Protein AF-0000000080282342 (afdb_homodimer)

pLDDT: mean 94.62, std 7.18, range [42.41, 98.94]

Secondary structure (DSSP, 8-state):
-EEEEEEEE--SS--SSGGGGSHHHHTS-HHHHHHHHHHHHHHHHHHHHTT-EEEEEEB--GGG-EEEEEETTEEEEEES-S--SSSEEEEEEEEE-SSHHHHHHHHHTT--BT-EEEEEEBP-S--/-EEEEEEEE--SS--SSGGGGSHHHHTS-HHHHHHHHHHHHHHHHHHHHTT-EEEEEEB--GGG-EEEEEETTEEEEEES-S--SSSEEEEEEEEE-SSHHHHHHHHHTT--BT-EEEEEEBP-S--

Sequence (254 aa):
MKYMVLLYSHPEPWGHPVEEFTPEFANLSADERKKHFEAFEALLGRLHENGELVGGEALGDPAKASLYSAESGSVKKSEGPYSATKDHLAGFFLIEAKDQARADEIAAEFAAPGQSVELRPIWTGGEMKYMVLLYSHPEPWGHPVEEFTPEFANLSADERKKHFEAFEALLGRLHENGELVGGEALGDPAKASLYSAESGSVKKSEGPYSATKDHLAGFFLIEAKDQARADEIAAEFAAPGQSVELRPIWTGGE

Radius of gyration: 18.46 Å; Cα contacts (8 Å, |Δi|>4): 522; chains: 2; bounding box: 42×56×44 Å

Solvent-accessible surface area (backbone atoms only — not comparable to full-atom values): 13519 Å² total; per-residue (Å²): 83,49,32,37,39,38,34,30,32,59,32,65,68,72,54,83,67,44,56,76,27,22,74,60,44,64,70,46,52,72,66,55,50,52,51,52,55,52,52,50,51,50,49,55,50,52,31,48,74,71,62,25,49,76,47,67,50,47,41,39,56,52,78,69,13,36,27,25,29,32,54,97,91,38,76,46,77,48,80,21,51,85,69,86,57,81,53,39,76,39,30,38,32,36,33,42,26,91,41,69,70,54,42,51,56,56,49,52,70,68,37,36,59,72,29,40,27,32,39,36,45,46,51,77,88,69,135,85,48,33,37,39,38,33,31,32,59,33,64,67,73,54,83,67,44,58,76,26,23,75,61,44,64,69,48,52,72,66,55,50,51,51,51,54,52,50,49,50,50,48,54,50,51,30,48,75,70,62,26,50,75,48,67,50,48,40,39,56,52,78,70,13,35,28,25,30,33,52,96,91,38,76,46,78,47,80,22,52,84,69,86,58,81,55,39,75,40,31,39,34,36,34,42,27,92,42,68,70,56,41,48,58,56,48,50,70,68,36,37,60,74,30,39,27,33,37,36,46,46,51,77,88,70,137

Nearest PDB structures (foldseek):
  1s7i-assembly1_A-2  TM=7.700E-01  e=2.388E-08  Pseudomonas aeruginosa
  8pk0-assembly1_f  TM=5.319E-01  e=5.299E-02  Homo sapiens
  6ydp-assembly1_Bk  TM=4.988E-01  e=3.638E-02  Sus scrofa
  8any-assembly1_f  TM=4.536E-01  e=8.752E-02  Homo sapiens
  8oiq-assembly1_Bw  TM=4.333E-01  e=1.858E-01  Sus scrofa

Structure (mmCIF, N/CA/C/O backbone):
data_AF-0000000080282342-model_v1
#
loop_
_entity.id
_entity.type
_entity.pdbx_description
1 polymer 'YCII-related domain-containing protein'
#
loop_
_atom_site.group_PDB
_atom_site.id
_atom_site.type_symbol
_atom_site.label_atom_id
_atom_site.label_alt_id
_atom_site.label_comp_id
_atom_site.label_asym_id
_atom_site.label_entity_id
_atom_site.label_seq_id
_atom_site.pdbx_PDB_ins_code
_atom_site.Cartn_x
_atom_site.Cartn_y
_atom_site.Cartn_z
_atom_site.occupancy
_atom_site.B_iso_or_equiv
_atom_site.auth_seq_id
_atom_site.auth_comp_id
_atom_site.auth_asym_id
_atom_site.auth_atom_id
_atom_site.pdbx_PDB_model_num
ATOM 1 N N . MET A 1 1 ? 14.945 8.883 -7.887 1 96.31 1 MET A N 1
ATOM 2 C CA . MET A 1 1 ? 14.602 7.625 -7.238 1 96.31 1 MET A CA 1
ATOM 3 C C . MET A 1 1 ? 13.133 7.605 -6.828 1 96.31 1 MET A C 1
ATOM 5 O O . MET A 1 1 ? 12.57 8.641 -6.453 1 96.31 1 MET A O 1
ATOM 9 N N . LYS A 1 2 ? 12.523 6.555 -6.867 1 98 2 LYS A N 1
ATOM 10 C CA . LYS A 1 2 ? 11.094 6.465 -6.605 1 98 2 LYS A CA 1
ATOM 11 C C . LYS A 1 2 ? 10.82 5.852 -5.234 1 98 2 LYS A C 1
ATOM 13 O O . LYS A 1 2 ? 11.5 4.906 -4.828 1 98 2 LYS A O 1
ATOM 18 N N . TYR A 1 3 ? 9.789 6.363 -4.57 1 98.81 3 TYR A N 1
ATOM 19 C CA . TYR A 1 3 ? 9.398 5.914 -3.24 1 98.81 3 TYR A CA 1
ATOM 20 C C . TYR A 1 3 ? 7.883 5.859 -3.109 1 98.81 3 TYR A C 1
ATOM 22 O O . TYR A 1 3 ? 7.164 6.531 -3.855 1 98.81 3 TYR A O 1
ATOM 30 N N . MET A 1 4 ? 7.477 5.059 -2.27 1 98.88 4 MET A N 1
ATOM 31 C CA . MET A 1 4 ? 6.078 5.035 -1.847 1 98.88 4 MET A CA 1
ATOM 32 C C . MET A 1 4 ? 5.93 5.59 -0.434 1 98.88 4 MET A C 1
ATOM 34 O O . MET A 1 4 ? 6.617 5.145 0.487 1 98.88 4 MET A O 1
ATOM 38 N N . VAL A 1 5 ? 5.121 6.605 -0.327 1 98.94 5 VAL A N 1
ATOM 39 C CA . VAL A 1 5 ? 4.715 7.141 0.969 1 98.94 5 VAL A CA 1
ATOM 40 C C . VAL A 1 5 ? 3.404 6.492 1.407 1 98.94 5 VAL A C 1
ATOM 42 O O . VAL A 1 5 ? 2.35 6.75 0.823 1 98.94 5 VAL A O 1
ATOM 45 N N . LEU A 1 6 ? 3.465 5.625 2.398 1 98.81 6 LEU A N 1
ATOM 46 C CA . LEU A 1 6 ? 2.309 4.906 2.918 1 98.81 6 LEU A CA 1
ATOM 47 C C . LEU A 1 6 ? 1.743 5.602 4.152 1 98.81 6 LEU A C 1
ATOM 49 O O . LEU A 1 6 ? 2.475 5.879 5.105 1 98.81 6 LEU A O 1
ATOM 53 N N . LEU A 1 7 ? 0.48 5.922 4.105 1 98.25 7 LEU A N 1
ATOM 54 C CA . LEU A 1 7 ? -0.178 6.586 5.227 1 98.25 7 LEU A CA 1
ATOM 55 C C . LEU A 1 7 ? -1.063 5.605 5.992 1 98.25 7 LEU A C 1
ATOM 57 O O . LEU A 1 7 ? -2.01 5.051 5.434 1 98.25 7 LEU A O 1
ATOM 61 N N . TYR A 1 8 ? -0.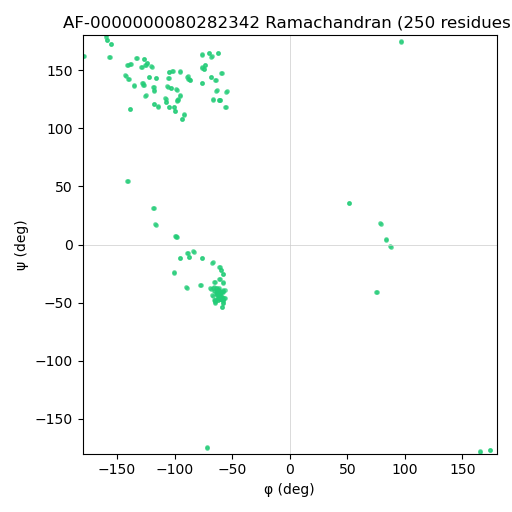781 5.367 7.266 1 97.56 8 TYR A N 1
ATOM 62 C CA . TYR A 1 8 ? -1.577 4.516 8.141 1 97.56 8 TYR A CA 1
ATOM 63 C C . TYR A 1 8 ? -2.426 5.352 9.094 1 97.56 8 TYR A C 1
ATOM 65 O O . TYR A 1 8 ? -1.943 6.332 9.664 1 97.56 8 TYR A O 1
ATOM 73 N N . SER A 1 9 ? -3.654 5.008 9.242 1 96.62 9 SER A N 1
ATOM 74 C CA . SER A 1 9 ? -4.59 5.762 10.07 1 96.62 9 SER A CA 1
ATOM 75 C C . SER A 1 9 ? -5.727 4.875 10.57 1 96.62 9 SER A C 1
ATOM 77 O O . SER A 1 9 ? -5.754 3.678 10.281 1 96.62 9 SER A O 1
ATOM 79 N N . HIS A 1 10 ? -6.582 5.441 11.5 1 96.12 10 HIS A N 1
ATOM 80 C CA . HIS A 1 10 ? -7.723 4.734 12.07 1 96.12 10 HIS A CA 1
ATOM 81 C C . HIS A 1 10 ? -8.922 5.66 12.227 1 96.12 10 HIS A C 1
ATOM 83 O O . HIS A 1 10 ? -9.469 5.801 13.32 1 96.12 10 HIS A O 1
ATOM 89 N N . PRO A 1 11 ? -9.312 6.297 11.133 1 94.94 11 PRO A N 1
ATOM 90 C CA . PRO A 1 11 ? -10.492 7.152 11.242 1 94.94 11 PRO A CA 1
ATOM 91 C C . PRO A 1 11 ? -11.742 6.387 11.68 1 94.94 11 PRO A C 1
ATOM 93 O O . PRO A 1 11 ? -11.898 5.211 11.336 1 94.94 11 PRO A O 1
ATOM 96 N N . GLU A 1 12 ? -12.594 7.117 12.422 1 93.25 12 GLU A N 1
ATOM 97 C CA . GLU A 1 12 ? -13.875 6.566 12.844 1 93.25 12 GLU A CA 1
ATOM 98 C C . GLU A 1 12 ? -14.992 7.602 12.719 1 93.25 12 GLU A C 1
ATOM 100 O O . GLU A 1 12 ? -14.992 8.602 13.438 1 93.25 12 GLU A O 1
ATOM 105 N N . PRO A 1 13 ? -16.031 7.293 11.781 1 94.38 13 PRO A N 1
ATOM 106 C CA . PRO A 1 13 ? -16.062 6.25 10.75 1 94.38 13 PRO A CA 1
ATOM 107 C C . PRO A 1 13 ? -14.969 6.43 9.695 1 94.38 13 PRO A C 1
ATOM 109 O O . PRO A 1 13 ? -14.328 7.484 9.633 1 94.38 13 PRO A O 1
ATOM 112 N N . TRP A 1 14 ? -14.742 5.379 8.938 1 95.38 14 TRP A N 1
ATOM 113 C CA . TRP A 1 14 ? -13.789 5.508 7.84 1 95.38 14 TRP A CA 1
ATOM 114 C C . TRP A 1 14 ? -14.25 6.57 6.844 1 95.38 14 TRP A C 1
ATOM 116 O O . TRP A 1 14 ? -15.391 6.547 6.383 1 95.38 14 TRP A O 1
ATOM 126 N N . GLY A 1 15 ? -13.375 7.508 6.637 1 93.69 15 GLY A N 1
ATOM 127 C CA . GLY A 1 15 ? -13.719 8.609 5.746 1 93.69 15 GLY A CA 1
ATOM 128 C C . GLY A 1 15 ? -12.5 9.32 5.188 1 93.69 15 GLY A C 1
ATOM 129 O O . GLY A 1 15 ? -11.367 8.992 5.539 1 93.69 15 GLY A O 1
ATOM 130 N N . HIS A 1 16 ? -12.719 10.273 4.305 1 94.25 16 HIS A N 1
ATOM 131 C CA . HIS A 1 16 ? -11.672 11.047 3.654 1 94.25 16 HIS A CA 1
ATOM 132 C C . HIS A 1 16 ? -12.023 12.531 3.635 1 94.25 16 HIS A C 1
ATOM 134 O O . HIS A 1 16 ? -13.156 12.906 3.332 1 94.25 16 HIS A O 1
ATOM 140 N N . PRO A 1 17 ? -11.047 13.312 3.938 1 93.31 17 PRO A N 1
ATOM 141 C CA . PRO A 1 17 ? -9.672 13.047 4.371 1 93.31 17 PRO A CA 1
ATOM 142 C C . PRO A 1 17 ? -9.602 12.352 5.727 1 93.31 17 PRO A C 1
ATOM 144 O O . PRO A 1 17 ? -10.344 12.711 6.645 1 93.31 17 PRO A O 1
ATOM 147 N N . VAL A 1 18 ? -8.711 11.453 5.895 1 92.56 18 VAL A N 1
ATOM 148 C CA . VAL A 1 18 ? -8.727 10.508 7.004 1 92.56 18 VAL A CA 1
ATOM 149 C C . VAL A 1 18 ? -8.508 11.25 8.32 1 92.56 18 VAL A C 1
ATOM 151 O O . VAL A 1 18 ? -9.086 10.898 9.352 1 92.5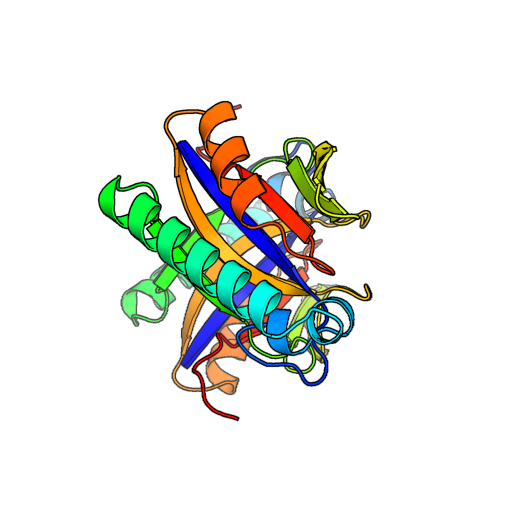6 18 VAL A O 1
ATOM 154 N N . GLU A 1 19 ? -7.668 12.258 8.328 1 91.19 19 GLU A N 1
ATOM 155 C CA . GLU A 1 19 ? -7.324 12.969 9.555 1 91.19 19 GLU A CA 1
ATOM 156 C C . GLU A 1 19 ? -8.57 13.547 10.227 1 91.19 19 GLU A C 1
ATOM 158 O O . GLU A 1 19 ? -8.648 13.602 11.453 1 91.19 19 GLU A O 1
ATOM 163 N N . GLU A 1 20 ? -9.547 13.93 9.453 1 91.56 20 GLU A N 1
ATOM 164 C CA . GLU A 1 20 ? -10.758 14.57 9.961 1 91.56 20 GLU A CA 1
ATOM 165 C C . GLU A 1 20 ? -11.586 13.602 10.797 1 91.56 20 GLU A C 1
ATOM 167 O O . GLU A 1 20 ? -12.461 14.023 11.555 1 91.56 20 GLU A O 1
ATOM 172 N N . PHE A 1 21 ? -11.312 12.406 10.688 1 94.06 21 PHE A N 1
ATOM 173 C CA . PHE A 1 21 ? -12.148 11.398 11.344 1 94.06 21 PHE A CA 1
ATOM 174 C C . PHE A 1 21 ? -11.352 10.641 12.398 1 94.06 21 PHE A C 1
ATOM 176 O O . PHE A 1 21 ? -11.734 9.539 12.797 1 94.06 21 PHE A O 1
ATOM 183 N N . THR A 1 22 ? -10.195 11.219 12.812 1 94.19 22 THR A N 1
ATOM 184 C CA . THR A 1 22 ? -9.43 10.648 13.922 1 94.19 22 THR A CA 1
ATOM 185 C C . THR A 1 22 ? -9.664 11.438 15.203 1 94.19 22 THR A C 1
ATOM 187 O O . THR A 1 22 ? -9.891 12.648 15.164 1 94.19 22 THR A O 1
ATOM 190 N N . PRO A 1 23 ? -9.594 10.766 16.344 1 92.56 23 PRO A N 1
ATOM 191 C CA . PRO A 1 23 ? -9.773 11.477 17.625 1 92.56 23 PRO A CA 1
ATOM 192 C C . PRO A 1 23 ? -8.703 12.547 17.844 1 92.56 23 PRO A C 1
ATOM 194 O O . PRO A 1 23 ? -8.992 13.602 18.422 1 92.56 23 PRO A O 1
ATOM 197 N N . GLU A 1 24 ? -7.465 12.305 17.484 1 91.56 24 GLU A N 1
ATOM 198 C CA . GLU A 1 24 ? -6.355 13.234 17.688 1 91.56 24 GLU A CA 1
ATOM 199 C C . GLU A 1 24 ? -6.586 14.539 16.922 1 91.56 24 GLU A C 1
ATOM 201 O O . GLU A 1 24 ? -6.301 15.625 17.438 1 91.56 24 GLU A O 1
ATOM 206 N N . PHE A 1 25 ? -7.109 14.398 15.781 1 89.06 25 PHE A N 1
ATOM 207 C CA . PHE A 1 25 ? -7.344 15.578 14.961 1 89.06 25 PHE A CA 1
ATOM 208 C C . PHE A 1 25 ? -8.578 16.328 15.438 1 89.06 25 PHE A C 1
ATOM 210 O O . PHE A 1 25 ? -8.617 17.562 15.375 1 89.06 25 PHE A O 1
ATOM 217 N N . ALA A 1 26 ? -9.578 15.625 15.898 1 88.19 26 ALA A N 1
ATOM 218 C CA . ALA A 1 26 ? -10.805 16.234 16.422 1 88.19 26 ALA A CA 1
ATOM 219 C C . ALA A 1 26 ? -10.5 17.141 17.609 1 88.19 26 ALA A C 1
ATOM 221 O O . ALA A 1 26 ? -11.258 18.078 17.875 1 88.19 26 ALA A O 1
ATOM 222 N N . ASN A 1 27 ? -9.422 16.922 18.219 1 90 27 ASN A N 1
ATOM 223 C CA . ASN A 1 27 ? -9.078 17.672 19.422 1 90 27 ASN A CA 1
ATOM 224 C C . ASN A 1 27 ? -8.328 18.953 19.094 1 90 27 ASN A C 1
ATOM 226 O O . ASN A 1 27 ? -8.086 19.781 19.984 1 90 27 ASN A O 1
ATOM 230 N N . LEU A 1 28 ? -7.961 19.172 17.891 1 90.06 28 LEU A N 1
ATOM 231 C CA . LEU A 1 28 ? -7.277 20.391 17.469 1 90.06 28 LEU A CA 1
ATOM 232 C C . LEU A 1 28 ? -8.258 21.562 17.359 1 90.06 28 LEU A C 1
ATOM 234 O O . LEU A 1 28 ? -9.445 21.359 17.109 1 90.06 28 LEU A O 1
ATOM 238 N N . SER A 1 29 ? -7.758 22.75 17.562 1 94.25 29 SER A N 1
ATOM 239 C CA . SER A 1 29 ? -8.578 23.938 17.344 1 94.25 29 SER A CA 1
ATOM 240 C C . SER A 1 29 ? -8.914 24.125 15.875 1 94.25 29 SER A C 1
ATOM 242 O O . SER A 1 29 ? -8.25 23.562 15.008 1 94.25 29 SER A O 1
ATOM 244 N N . ALA A 1 30 ? -9.93 24.938 15.555 1 94.94 30 ALA A N 1
ATOM 245 C CA . ALA A 1 30 ? -10.305 25.234 14.18 1 94.94 30 ALA A CA 1
ATOM 246 C C . ALA A 1 30 ? -9.133 25.844 13.406 1 94.94 30 ALA A C 1
ATOM 248 O O . ALA A 1 30 ? -8.922 25.516 12.234 1 94.94 30 ALA A O 1
ATOM 249 N N . ASP A 1 31 ? -8.406 26.672 14.07 1 96.88 31 ASP A N 1
ATOM 250 C CA . ASP A 1 31 ? -7.258 27.312 13.438 1 96.88 31 ASP A CA 1
ATOM 251 C C . ASP A 1 31 ? -6.164 26.281 13.117 1 96.88 31 ASP A C 1
ATOM 253 O O . ASP A 1 31 ? -5.559 26.344 12.047 1 96.88 31 ASP A O 1
ATOM 257 N N . GLU A 1 32 ? -5.883 25.406 14.031 1 93.19 32 GLU A N 1
ATOM 258 C CA . GLU A 1 32 ? -4.883 24.359 13.82 1 93.19 32 GLU A CA 1
ATOM 259 C C . GLU A 1 32 ? -5.27 23.453 12.656 1 93.19 32 GLU A C 1
ATOM 261 O O . GLU A 1 32 ? -4.422 23.078 11.844 1 93.19 32 GLU A O 1
ATOM 266 N N . ARG A 1 33 ? -6.516 23.094 12.625 1 93.75 33 ARG A N 1
ATOM 267 C CA . ARG A 1 33 ? -7.016 22.25 11.547 1 93.75 33 ARG A CA 1
ATOM 268 C C . ARG A 1 33 ? -6.875 22.938 10.195 1 93.75 33 ARG A C 1
ATOM 270 O O . ARG A 1 33 ? -6.43 22.328 9.227 1 93.75 33 ARG A O 1
ATOM 277 N N . LYS A 1 34 ? -7.27 24.188 10.172 1 95.56 34 LYS A N 1
ATOM 278 C CA . LYS A 1 34 ? -7.141 24.969 8.945 1 95.56 34 LYS A CA 1
ATOM 279 C C . LYS A 1 34 ? -5.691 25.016 8.469 1 95.56 34 LYS A C 1
ATOM 281 O O . LYS A 1 34 ? -5.414 24.797 7.289 1 95.56 34 LYS A O 1
ATOM 286 N N . LYS A 1 35 ? -4.801 25.281 9.359 1 95.19 35 LYS A N 1
ATOM 287 C CA . LYS A 1 35 ? -3.381 25.344 9.031 1 95.19 35 LYS A CA 1
ATOM 288 C C . LYS A 1 35 ? -2.879 24 8.5 1 95.19 35 LYS A C 1
ATOM 290 O O . LYS A 1 35 ? -2.051 23.953 7.59 1 95.19 35 LYS A O 1
ATOM 295 N N . HIS A 1 36 ? -3.311 22.906 9.102 1 93.31 3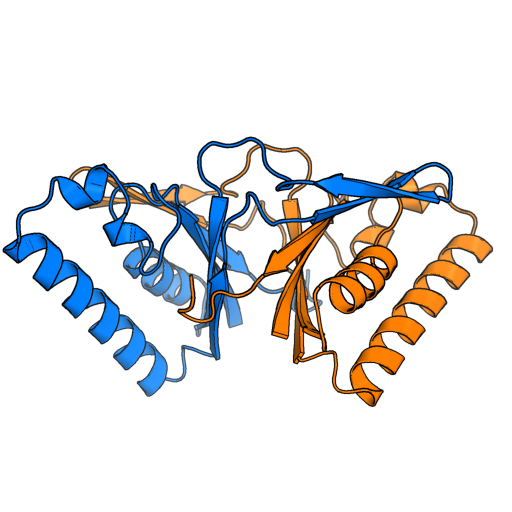6 HIS A N 1
ATOM 296 C CA . HIS A 1 36 ? -2.932 21.578 8.664 1 93.31 36 HIS A CA 1
ATOM 297 C C . HIS A 1 36 ? -3.326 21.328 7.215 1 93.31 36 HIS A C 1
ATOM 299 O O . HIS A 1 36 ? -2.5 20.906 6.406 1 93.31 36 HIS A O 1
ATOM 305 N N . PHE A 1 37 ? -4.574 21.656 6.84 1 95.25 37 PHE A N 1
ATOM 306 C CA . PHE A 1 37 ? -5.066 21.406 5.492 1 95.25 37 PHE A CA 1
ATOM 307 C C . PHE A 1 37 ? -4.371 22.312 4.484 1 95.25 37 PHE A C 1
ATOM 309 O O . PHE A 1 37 ? -4.066 21.891 3.365 1 95.25 37 PHE A O 1
ATOM 316 N N . GLU A 1 38 ? -4.117 23.547 4.895 1 97.19 38 GLU A N 1
ATOM 317 C CA . GLU A 1 38 ? -3.383 24.453 4.027 1 97.19 38 GLU A CA 1
ATOM 318 C C . GLU A 1 38 ? -1.969 23.953 3.762 1 97.19 38 GLU A C 1
ATOM 320 O O . GLU A 1 38 ? -1.476 24.031 2.635 1 97.19 38 GLU A O 1
ATOM 325 N N . ALA A 1 39 ? -1.333 23.469 4.82 1 96.12 39 ALA A N 1
ATOM 326 C CA . ALA A 1 39 ? 0.017 22.922 4.684 1 96.12 39 ALA A CA 1
ATOM 327 C C . ALA A 1 39 ? 0.03 21.703 3.764 1 96.12 39 ALA A C 1
ATOM 329 O O . ALA A 1 39 ? 0.942 21.547 2.949 1 96.12 39 ALA A O 1
ATOM 330 N N . PHE A 1 40 ? -0.95 20.891 3.875 1 96.62 40 PHE A N 1
ATOM 331 C CA . PHE A 1 40 ? -1.06 19.688 3.047 1 96.62 40 PHE A CA 1
ATOM 332 C C . PHE A 1 40 ? -1.25 20.062 1.581 1 96.62 40 PHE A C 1
ATOM 334 O O . PHE A 1 40 ? -0.567 19.531 0.705 1 96.62 40 PHE A O 1
ATOM 341 N N . GLU A 1 41 ? -2.113 20.922 1.352 1 97.12 41 GLU A N 1
ATOM 342 C CA . GLU A 1 41 ? -2.354 21.391 -0.011 1 97.12 41 GLU A CA 1
ATOM 343 C C . GLU A 1 41 ? -1.1 22.016 -0.606 1 97.12 41 GLU A C 1
ATOM 345 O O . GLU A 1 41 ? -0.777 21.797 -1.774 1 97.12 41 GLU A O 1
ATOM 350 N N . ALA A 1 42 ? -0.506 22.859 0.201 1 98.31 42 ALA A N 1
ATOM 351 C CA . ALA A 1 42 ? 0.725 23.516 -0.252 1 98.31 42 ALA A CA 1
ATOM 352 C C . ALA A 1 42 ? 1.8 22.469 -0.57 1 98.31 42 ALA A C 1
ATOM 354 O O . ALA A 1 42 ? 2.541 22.625 -1.544 1 98.31 42 ALA A O 1
ATOM 355 N N . LEU A 1 43 ? 1.91 21.438 0.264 1 98.38 43 LEU A N 1
ATOM 356 C CA . LEU A 1 43 ? 2.863 20.359 0.036 1 98.38 43 LEU A CA 1
ATOM 357 C C . LEU A 1 43 ? 2.607 19.688 -1.308 1 98.38 43 LEU A C 1
ATOM 359 O O . LEU A 1 43 ? 3.52 19.562 -2.131 1 98.38 43 LEU A O 1
ATOM 363 N N . LEU A 1 44 ? 1.378 19.234 -1.56 1 98.12 44 LEU A N 1
ATOM 364 C CA . LEU A 1 44 ? 1.048 18.547 -2.803 1 98.12 44 LEU A CA 1
ATOM 365 C C . LEU A 1 44 ? 1.29 19.453 -4.008 1 98.12 44 LEU A C 1
ATOM 367 O O . LEU A 1 44 ? 1.774 19 -5.043 1 98.12 44 LEU A O 1
ATOM 371 N N . GLY A 1 45 ? 0.895 20.688 -3.83 1 98.31 45 GLY A N 1
ATOM 372 C CA . GLY A 1 45 ? 1.15 21.656 -4.895 1 98.31 45 GLY A CA 1
ATOM 373 C C . GLY A 1 45 ? 2.621 21.781 -5.242 1 98.31 45 GLY A C 1
ATOM 374 O O . GLY A 1 45 ? 2.994 21.75 -6.418 1 98.31 45 GLY A O 1
ATOM 375 N N . ARG A 1 46 ? 3.443 21.969 -4.238 1 98.62 46 ARG A N 1
ATOM 376 C CA . ARG A 1 46 ? 4.883 22.094 -4.434 1 98.62 46 ARG A CA 1
ATOM 377 C C . ARG A 1 46 ? 5.461 20.844 -5.082 1 98.62 46 ARG A C 1
ATOM 379 O O . ARG A 1 46 ? 6.266 20.922 -6.016 1 98.62 46 ARG A O 1
ATOM 386 N N . LEU A 1 47 ? 5.09 19.672 -4.582 1 98.75 47 LEU A N 1
ATOM 387 C CA . LEU A 1 47 ? 5.598 18.422 -5.125 1 98.75 47 LEU A CA 1
ATOM 388 C C . LEU A 1 47 ? 5.191 18.266 -6.586 1 98.75 47 LEU A C 1
ATOM 390 O O . LEU A 1 47 ? 5.973 17.75 -7.398 1 98.75 47 LEU A O 1
ATOM 394 N N . HIS A 1 48 ? 3.951 18.625 -6.879 1 98.31 48 HIS A N 1
ATOM 395 C CA . HIS A 1 48 ? 3.475 18.562 -8.258 1 98.31 48 HIS A CA 1
ATOM 396 C C . HIS A 1 48 ? 4.281 19.484 -9.164 1 98.31 48 HIS A C 1
ATOM 398 O O . HIS A 1 48 ? 4.727 19.078 -10.234 1 98.31 48 HIS A O 1
ATOM 404 N N . GLU A 1 49 ? 4.52 20.719 -8.742 1 98.25 49 GLU A N 1
ATOM 405 C CA . GLU A 1 49 ? 5.242 21.719 -9.516 1 98.25 49 GLU A CA 1
ATOM 406 C C . GLU A 1 49 ? 6.688 21.281 -9.766 1 98.25 49 GLU A C 1
ATOM 408 O O . GLU A 1 49 ? 7.238 21.531 -10.836 1 98.25 49 GLU A O 1
ATOM 413 N N . ASN A 1 50 ? 7.281 20.656 -8.789 1 98 50 ASN A N 1
ATOM 414 C CA . ASN A 1 50 ? 8.672 20.234 -8.875 1 98 50 ASN A CA 1
ATOM 415 C C . ASN A 1 50 ? 8.812 18.906 -9.609 1 98 50 ASN A C 1
ATOM 417 O O . ASN A 1 50 ? 9.922 18.422 -9.812 1 98 50 ASN A O 1
ATOM 421 N N . GLY A 1 51 ? 7.66 18.312 -9.922 1 98.31 51 GLY A N 1
ATOM 422 C CA . GLY A 1 51 ? 7.699 17.016 -10.578 1 98.31 51 GLY A CA 1
ATOM 423 C C . GLY A 1 51 ? 7.984 15.867 -9.625 1 98.31 51 GLY A C 1
ATOM 424 O O . GLY A 1 51 ? 8.383 14.781 -10.055 1 98.31 51 GLY A O 1
ATOM 425 N N . GLU A 1 52 ? 7.805 16.062 -8.352 1 98.81 52 GLU A N 1
ATOM 426 C CA . GLU A 1 52 ? 8.156 15.078 -7.34 1 98.81 52 GLU A CA 1
ATOM 427 C C . GLU A 1 52 ? 6.953 14.219 -6.957 1 98.81 52 GLU A C 1
ATOM 429 O O . GLU A 1 52 ? 7.098 13.188 -6.301 1 98.81 52 GLU A O 1
ATOM 434 N N . LEU A 1 53 ? 5.766 14.586 -7.355 1 98.81 53 LEU A N 1
ATOM 435 C CA . LEU A 1 53 ? 4.559 13.797 -7.113 1 98.81 53 LEU A CA 1
ATOM 436 C C . LEU A 1 53 ? 4.176 12.992 -8.352 1 98.81 53 LEU A C 1
ATOM 438 O O . LEU A 1 53 ? 3.836 13.562 -9.391 1 98.81 53 LEU A O 1
ATOM 442 N N . VAL A 1 54 ? 4.227 11.703 -8.273 1 97.88 54 VAL A N 1
ATOM 443 C CA . VAL A 1 54 ? 3.895 10.828 -9.391 1 97.88 54 VAL A CA 1
ATOM 444 C C . VAL A 1 54 ? 2.404 10.492 -9.359 1 97.88 54 VAL A C 1
ATOM 446 O O . VAL A 1 54 ? 1.763 10.398 -10.406 1 97.88 54 VAL A O 1
ATOM 449 N N . GLY A 1 55 ? 1.824 10.312 -8.148 1 96.81 55 GLY A N 1
ATOM 450 C CA . GLY A 1 55 ? 0.419 9.992 -7.965 1 96.81 55 GLY A CA 1
ATOM 451 C C . GLY A 1 55 ? 0.101 9.492 -6.566 1 96.81 55 GLY A C 1
ATOM 452 O O . GLY A 1 55 ? 0.954 9.539 -5.676 1 96.81 55 GLY A O 1
ATOM 453 N N . GLY A 1 56 ? -1.112 9.156 -6.355 1 97.25 56 GLY A N 1
ATOM 454 C CA . GLY A 1 56 ? -1.565 8.633 -5.078 1 97.25 56 GLY A CA 1
ATOM 455 C C . GLY A 1 56 ? -3.045 8.297 -5.059 1 97.25 56 GLY A C 1
ATOM 456 O O . GLY A 1 56 ? -3.793 8.727 -5.941 1 97.25 56 GLY A O 1
ATOM 457 N N . GLU A 1 57 ? -3.396 7.535 -4.117 1 97.81 57 GLU A N 1
ATOM 458 C CA . GLU A 1 57 ? -4.789 7.137 -3.938 1 97.81 57 GLU A CA 1
ATOM 459 C C . GLU A 1 57 ? -5.156 7.059 -2.459 1 97.81 57 GLU A C 1
ATOM 461 O O . GLU A 1 57 ? -4.316 6.707 -1.625 1 97.81 57 GLU A O 1
ATOM 466 N N . ALA A 1 58 ? -6.391 7.414 -2.182 1 98.19 58 ALA A N 1
ATOM 467 C CA . ALA A 1 58 ? -7.004 7.082 -0.897 1 98.19 58 ALA A CA 1
ATOM 468 C C . ALA A 1 58 ? -7.688 5.719 -0.953 1 98.19 58 ALA A C 1
ATOM 470 O O . ALA A 1 58 ? -8.258 5.348 -1.979 1 98.19 58 ALA A O 1
ATOM 471 N N . LEU A 1 59 ? -7.621 5.004 0.15 1 98.19 59 LEU A N 1
ATOM 472 C CA . LEU A 1 59 ? -8.234 3.678 0.175 1 98.19 59 LEU A CA 1
ATOM 473 C C . LEU A 1 59 ? -9.539 3.697 0.959 1 98.19 59 LEU A C 1
ATOM 475 O O . LEU A 1 59 ? -9.695 4.477 1.903 1 98.19 59 LEU A O 1
ATOM 479 N N . GLY A 1 60 ? -10.438 2.85 0.529 1 96.94 60 GLY A N 1
ATOM 480 C CA . GLY A 1 60 ? -11.695 2.674 1.24 1 96.94 60 GLY A CA 1
ATOM 481 C C . GLY A 1 60 ? -11.531 1.933 2.555 1 96.94 60 GLY A C 1
ATOM 482 O O . GLY A 1 60 ? -10.414 1.605 2.959 1 96.94 60 GLY A O 1
ATOM 483 N N . ASP A 1 61 ? -12.594 1.652 3.164 1 96 61 ASP A N 1
ATOM 484 C CA . ASP A 1 61 ? -12.68 1.018 4.477 1 96 61 ASP A CA 1
ATOM 485 C C . ASP A 1 61 ? -12.055 -0.374 4.453 1 96 61 ASP A C 1
ATOM 487 O O . ASP A 1 61 ? -12.469 -1.234 3.672 1 96 61 ASP A O 1
ATOM 491 N N . PRO A 1 62 ? -11.055 -0.614 5.363 1 96.94 62 PRO A N 1
ATOM 492 C CA . PRO A 1 62 ? -10.453 -1.948 5.434 1 96.94 62 PRO A CA 1
ATOM 493 C C . PRO A 1 62 ? -11.477 -3.041 5.727 1 96.94 62 PRO A C 1
ATOM 495 O O . PRO A 1 62 ? -11.258 -4.207 5.391 1 96.94 62 PRO A O 1
ATOM 498 N N . ALA A 1 63 ? -12.578 -2.703 6.367 1 95.88 63 ALA A N 1
ATOM 499 C CA . ALA A 1 63 ? -13.633 -3.678 6.637 1 95.88 63 ALA A CA 1
ATOM 500 C C . ALA A 1 63 ? -14.195 -4.25 5.336 1 95.88 63 ALA A C 1
ATOM 502 O O . ALA A 1 63 ? -14.812 -5.32 5.34 1 95.88 63 ALA A O 1
ATOM 503 N N . LYS A 1 64 ? -13.984 -3.566 4.23 1 95.94 64 LYS A N 1
ATOM 504 C CA . LYS A 1 64 ? -14.508 -3.99 2.936 1 95.94 64 LYS A CA 1
ATOM 505 C C . LYS A 1 64 ? -13.438 -4.703 2.117 1 95.94 64 LYS A C 1
ATOM 507 O O . LYS A 1 64 ? -13.625 -4.965 0.928 1 95.94 64 LYS A O 1
ATOM 512 N N . ALA A 1 65 ? -12.328 -4.957 2.717 1 98.06 65 ALA A N 1
ATOM 513 C CA . ALA A 1 65 ? -11.25 -5.672 2.043 1 98.06 65 ALA A CA 1
ATOM 514 C C . ALA A 1 65 ? -11.578 -7.152 1.891 1 98.06 65 ALA A C 1
ATOM 516 O O . ALA A 1 65 ? -12.398 -7.691 2.637 1 98.06 65 ALA A O 1
ATOM 517 N N . SER A 1 66 ? -11 -7.746 0.924 1 98.44 66 SER A N 1
ATOM 518 C CA . SER A 1 66 ? -10.938 -9.195 0.777 1 98.44 66 SER A CA 1
ATOM 519 C C . SER A 1 66 ? -9.5 -9.695 0.86 1 98.44 66 SER A C 1
ATOM 521 O O . SER A 1 66 ? -8.586 -9.055 0.346 1 98.44 66 SER A O 1
ATOM 523 N N . LEU A 1 67 ? -9.367 -10.844 1.471 1 98.12 67 LEU A N 1
ATOM 524 C CA . LEU A 1 67 ? -8.055 -11.461 1.625 1 98.12 67 LEU A CA 1
ATOM 525 C C . LEU A 1 67 ? -8.008 -12.82 0.93 1 98.12 67 LEU A C 1
ATOM 527 O O . LEU A 1 67 ? -8.953 -13.609 1.037 1 98.12 67 LEU A O 1
ATOM 531 N N . TYR A 1 68 ? -6.895 -13.07 0.181 1 98.12 68 TYR A N 1
ATOM 532 C CA . TYR A 1 68 ? -6.703 -14.32 -0.539 1 98.12 68 TYR A CA 1
ATOM 533 C C . TYR A 1 68 ? -5.367 -14.961 -0.181 1 98.12 68 TYR A C 1
ATOM 535 O O . TYR A 1 68 ? -4.355 -14.266 -0.048 1 98.12 68 TYR A O 1
ATOM 543 N N . SER A 1 69 ? -5.379 -16.203 0.013 1 95.12 69 SER A N 1
ATOM 544 C CA . SER A 1 69 ? -4.164 -17 0.223 1 95.12 69 SER A CA 1
ATOM 545 C C . SER A 1 69 ? -4.242 -18.328 -0.5 1 95.12 69 SER A C 1
ATOM 547 O O . SER A 1 69 ? -5.324 -18.906 -0.639 1 95.12 69 SER A O 1
ATOM 549 N N . ALA A 1 70 ? -3.064 -18.766 -1.057 1 91.06 70 ALA A N 1
ATOM 550 C CA . ALA A 1 70 ? -2.988 -20.094 -1.683 1 91.06 70 ALA A CA 1
ATOM 551 C C . ALA A 1 70 ? -2.537 -21.141 -0.68 1 91.06 70 ALA A C 1
ATOM 553 O O . ALA A 1 70 ? -1.453 -21.047 -0.102 1 91.06 70 ALA A O 1
ATOM 554 N N . GLU A 1 71 ? -3.406 -22.031 -0.344 1 82.44 71 GLU A N 1
ATOM 555 C CA . GLU A 1 71 ? -3.125 -23.141 0.553 1 82.44 71 GLU A CA 1
ATOM 556 C C . GLU A 1 71 ? -3.484 -24.469 -0.096 1 82.44 71 GLU A C 1
ATOM 558 O O . GLU A 1 71 ? -4.625 -24.672 -0.515 1 82.44 71 GLU A O 1
ATOM 563 N N . SER A 1 72 ? -2.516 -25.359 -0.067 1 81.62 72 SER A N 1
ATOM 564 C CA . SER A 1 72 ? -2.703 -26.719 -0.547 1 81.62 72 SER A CA 1
ATOM 565 C C . SER A 1 72 ? -3.299 -26.734 -1.951 1 81.62 72 SER A C 1
ATOM 567 O O . SER A 1 72 ? -4.238 -27.484 -2.225 1 81.62 72 SER A O 1
ATOM 569 N N . GLY A 1 73 ? -2.916 -25.766 -2.785 1 79.75 73 GLY A N 1
ATOM 570 C CA . GLY A 1 73 ? -3.312 -25.766 -4.184 1 79.75 73 GLY A CA 1
ATOM 571 C C . GLY A 1 73 ? -4.648 -25.094 -4.426 1 79.75 73 GLY A C 1
ATOM 572 O O . GLY A 1 73 ? -5.133 -25.047 -5.559 1 79.75 73 GLY A O 1
ATOM 573 N N . SER A 1 74 ? -5.238 -24.656 -3.395 1 91.56 74 SER A N 1
ATOM 574 C CA . SER A 1 74 ? -6.492 -23.922 -3.518 1 91.56 74 SER A CA 1
ATOM 575 C C . SER A 1 74 ? -6.359 -22.516 -2.965 1 91.56 74 SER A C 1
ATOM 577 O O . SER A 1 74 ? -5.527 -22.25 -2.09 1 91.56 74 SER A O 1
ATOM 579 N N . VAL A 1 75 ? -7.18 -21.625 -3.514 1 95.44 75 VAL A N 1
ATOM 580 C CA . VAL A 1 75 ? -7.176 -20.25 -3.025 1 95.44 75 VAL A CA 1
ATOM 581 C C . VAL A 1 75 ? -8.32 -20.062 -2.031 1 95.44 75 VAL A C 1
ATOM 583 O O . VAL A 1 75 ? -9.469 -20.406 -2.318 1 95.44 75 VAL A O 1
ATOM 586 N N . LYS A 1 76 ? -7.973 -19.625 -0.849 1 95.75 76 LYS A N 1
ATOM 587 C CA . LYS A 1 76 ? -8.945 -19.312 0.191 1 95.75 76 LYS A CA 1
ATOM 588 C C . LYS A 1 76 ? -9.234 -17.812 0.241 1 95.75 76 LYS A C 1
ATOM 590 O O . LYS A 1 76 ? -8.312 -17 0.197 1 95.75 76 LYS A O 1
ATOM 595 N N . LYS A 1 77 ? -10.531 -17.516 0.298 1 96.94 77 LYS A N 1
ATOM 596 C CA . LYS A 1 77 ? -10.961 -16.141 0.464 1 96.94 77 LYS A CA 1
ATOM 597 C C . LYS A 1 77 ? -11.477 -15.883 1.879 1 96.94 77 LYS A C 1
ATOM 599 O O . LYS A 1 77 ? -12.203 -16.719 2.436 1 96.94 77 LYS A O 1
ATOM 604 N N . SER A 1 78 ? -11.094 -14.797 2.475 1 96.62 78 SER A N 1
ATOM 605 C CA . SER A 1 78 ? -11.672 -14.305 3.721 1 96.62 78 SER A CA 1
ATOM 606 C C . SER A 1 78 ? -12 -12.82 3.633 1 96.62 78 SER A C 1
ATOM 608 O O . SER A 1 78 ? -11.523 -12.125 2.727 1 96.62 78 SER A O 1
ATOM 610 N N . GLU A 1 79 ? -12.883 -12.367 4.547 1 96.94 79 GLU A N 1
ATOM 611 C CA . GLU A 1 79 ? -13.289 -10.969 4.547 1 96.94 79 GLU A CA 1
ATOM 612 C C . GLU A 1 79 ? -12.461 -10.148 5.535 1 96.94 79 GLU A C 1
ATOM 614 O O . GLU A 1 79 ? -12.062 -10.656 6.586 1 96.94 79 GLU A O 1
ATOM 619 N N . GLY A 1 80 ? -12.289 -8.922 5.188 1 96.62 80 GLY A N 1
ATOM 620 C CA . GLY A 1 80 ? -11.555 -8.016 6.059 1 96.62 80 GLY A CA 1
ATOM 621 C C . GLY A 1 80 ? -10.094 -7.863 5.676 1 96.62 80 GLY A C 1
ATOM 622 O O . GLY A 1 80 ? -9.625 -8.508 4.738 1 96.62 80 GLY A O 1
ATOM 623 N N . PRO A 1 81 ? -9.414 -6.98 6.348 1 95.88 81 PRO A N 1
ATOM 624 C CA . PRO A 1 81 ? -8.031 -6.66 6.004 1 95.88 81 PRO A CA 1
ATOM 625 C C . PRO A 1 81 ? -7.043 -7.734 6.457 1 95.88 81 PRO A C 1
ATOM 627 O O . PRO A 1 81 ? -7.391 -8.586 7.277 1 95.88 81 PRO A O 1
ATOM 630 N N . TYR A 1 82 ? -5.91 -7.617 5.879 1 94 82 TYR A N 1
ATOM 631 C CA . TYR A 1 82 ? -4.797 -8.492 6.227 1 94 82 TYR A CA 1
ATOM 632 C C . TYR A 1 82 ? -4.387 -8.312 7.68 1 94 82 TYR A C 1
ATOM 634 O O . TYR A 1 82 ? -4.215 -9.289 8.414 1 94 82 TYR A O 1
ATOM 642 N N . SER A 1 83 ? -4.242 -6.949 8.055 1 91.25 83 SER A N 1
ATOM 643 C CA . SER A 1 83 ? -3.68 -6.586 9.352 1 91.25 83 SER A CA 1
ATOM 644 C C . SER A 1 83 ? -4.758 -6.547 10.43 1 91.25 83 SER A C 1
ATOM 646 O O . SER A 1 83 ? -5.867 -6.07 10.195 1 91.25 83 SER A O 1
ATOM 648 N N . ALA A 1 84 ? -4.312 -7.023 11.57 1 86.44 84 ALA A N 1
ATOM 649 C CA . ALA A 1 84 ? -5.211 -6.941 12.727 1 86.44 84 ALA A CA 1
ATOM 650 C C . ALA A 1 84 ? -4.883 -5.727 13.586 1 86.44 84 ALA A C 1
ATOM 652 O O . ALA A 1 84 ? -5.473 -5.543 14.656 1 86.44 84 ALA A O 1
ATOM 653 N N . THR A 1 85 ? -3.969 -4.898 13.102 1 88.06 85 THR A N 1
ATOM 654 C CA . THR A 1 85 ? -3.559 -3.723 13.859 1 88.06 85 THR A CA 1
ATOM 655 C C . THR A 1 85 ? -4.68 -2.686 13.898 1 88.06 85 THR A C 1
ATOM 657 O O . THR A 1 85 ? -5.648 -2.785 13.148 1 88.06 85 THR A O 1
ATOM 660 N N . LYS A 1 86 ? -4.457 -1.775 14.844 1 87.81 86 LYS A N 1
ATOM 661 C CA . LYS A 1 86 ? -5.406 -0.672 14.977 1 87.81 86 LYS A CA 1
ATOM 662 C C . LYS A 1 86 ? -5.383 0.22 13.734 1 87.81 86 LYS A C 1
ATOM 664 O O . LYS A 1 86 ? -6.434 0.636 13.242 1 87.81 86 LYS A O 1
ATOM 669 N N . ASP A 1 87 ? -4.242 0.589 13.305 1 94.81 87 ASP A N 1
ATOM 670 C CA . ASP A 1 87 ? -4.105 1.434 12.117 1 94.81 87 ASP A CA 1
ATOM 671 C C . ASP A 1 87 ? -4.031 0.591 10.852 1 94.81 87 ASP A C 1
ATOM 673 O O . ASP A 1 87 ? -3.436 -0.487 10.844 1 94.81 87 ASP A O 1
ATOM 677 N N . HIS A 1 88 ? -4.66 1.113 9.828 1 96.81 88 HIS A N 1
ATOM 67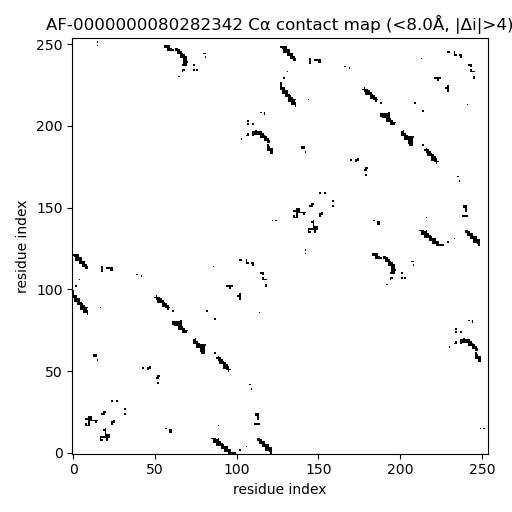8 C CA . HIS A 1 88 ? -4.637 0.482 8.516 1 96.81 88 HIS A CA 1
ATOM 679 C C . HIS A 1 88 ? -4.121 1.445 7.449 1 96.81 88 HIS A C 1
ATOM 681 O O . HIS A 1 88 ? -4.125 2.662 7.652 1 96.81 88 HIS A O 1
ATOM 687 N N . LEU A 1 89 ? -3.598 0.869 6.355 1 97.88 89 LEU A N 1
ATOM 688 C CA . LEU A 1 89 ? -3.229 1.692 5.211 1 97.88 89 LEU A CA 1
ATOM 689 C C . LEU A 1 89 ? -4.418 2.52 4.727 1 97.88 89 LEU A C 1
ATOM 691 O O . LEU A 1 89 ? -5.43 1.965 4.301 1 97.88 89 LEU A O 1
ATOM 695 N N . ALA A 1 90 ? -4.293 3.801 4.777 1 97.81 90 ALA A N 1
ATOM 696 C CA . ALA A 1 90 ? -5.387 4.707 4.426 1 97.81 90 ALA A CA 1
ATOM 697 C C . ALA A 1 90 ? -5.211 5.258 3.016 1 97.81 90 ALA A C 1
ATOM 699 O O . ALA A 1 90 ? -6.176 5.715 2.396 1 97.81 90 ALA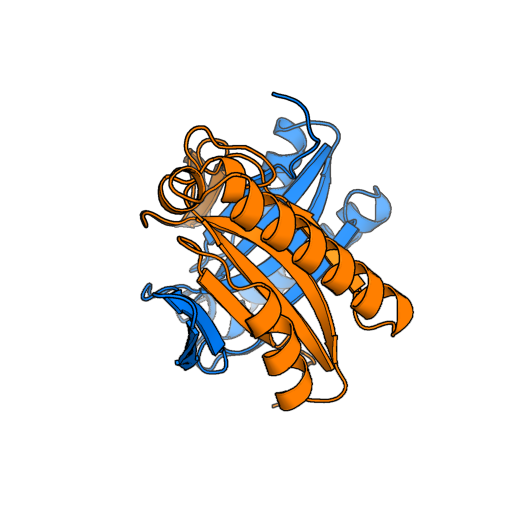 A O 1
ATOM 700 N N . GLY A 1 91 ? -4.039 5.285 2.539 1 98.12 91 GLY A N 1
ATOM 701 C CA . GLY A 1 91 ? -3.664 5.762 1.218 1 98.12 91 GLY A CA 1
ATOM 702 C C . GLY A 1 91 ? -2.162 5.801 1 1 98.12 91 GLY A C 1
ATOM 703 O O . GLY A 1 91 ? -1.395 5.352 1.854 1 98.12 91 GLY A O 1
ATOM 704 N N . PHE A 1 92 ? -1.801 6.289 -0.138 1 98.75 92 PHE A N 1
ATOM 705 C CA . PHE A 1 92 ? -0.377 6.352 -0.45 1 98.75 92 PHE A CA 1
ATOM 706 C C . PHE A 1 92 ? -0.099 7.422 -1.498 1 98.75 92 PHE A C 1
ATOM 708 O O . PHE A 1 92 ? -1.019 7.895 -2.17 1 98.75 92 PHE A O 1
ATOM 715 N N . PHE A 1 93 ? 1.09 7.797 -1.564 1 98.75 93 PHE A N 1
ATOM 716 C CA . PHE A 1 93 ? 1.626 8.602 -2.654 1 98.75 93 PHE A CA 1
ATOM 717 C C . PHE A 1 93 ? 2.877 7.961 -3.24 1 98.75 93 PHE A C 1
ATOM 719 O O . PHE A 1 93 ? 3.688 7.387 -2.51 1 98.75 93 PHE A O 1
ATOM 726 N N . LEU A 1 94 ? 2.994 7.996 -4.488 1 98.75 94 LEU A N 1
ATOM 727 C CA . LEU A 1 94 ? 4.25 7.715 -5.172 1 98.75 94 LEU A CA 1
ATOM 728 C C . LEU A 1 94 ? 5.008 9.008 -5.469 1 98.75 94 LEU A C 1
ATOM 730 O O . LEU A 1 94 ? 4.438 9.953 -6.012 1 98.75 94 LEU A O 1
ATOM 734 N N . ILE A 1 95 ? 6.273 9.039 -5.066 1 98.88 95 ILE A N 1
ATOM 735 C CA . ILE A 1 95 ? 7.062 10.25 -5.277 1 98.88 95 ILE A CA 1
ATOM 736 C C . ILE A 1 95 ? 8.375 9.891 -5.973 1 98.88 95 ILE A C 1
ATOM 738 O O . ILE A 1 95 ? 8.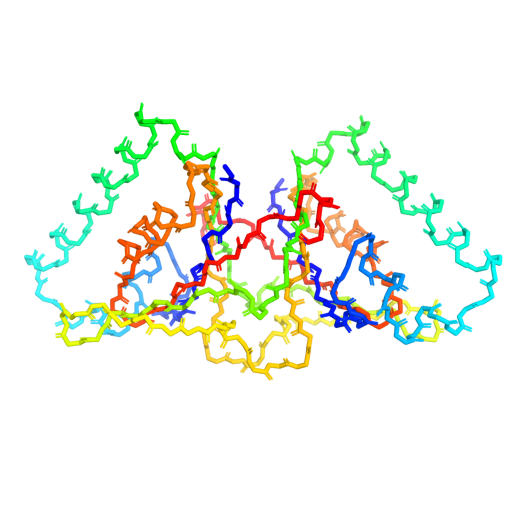805 8.742 -5.941 1 98.88 95 ILE A O 1
ATOM 742 N N . GLU A 1 96 ? 8.875 10.812 -6.664 1 98.5 96 GLU A N 1
ATOM 743 C CA . GLU A 1 96 ? 10.219 10.758 -7.223 1 98.5 96 GLU A CA 1
ATOM 744 C C . GLU A 1 96 ? 11.117 11.828 -6.602 1 98.5 96 GLU A C 1
ATOM 746 O O . GLU A 1 96 ? 10.773 13.016 -6.613 1 98.5 96 GLU A O 1
ATOM 751 N N . ALA A 1 97 ? 12.164 11.453 -5.953 1 98.5 97 ALA A N 1
ATOM 752 C CA . ALA A 1 97 ? 13.102 12.359 -5.293 1 98.5 97 ALA A CA 1
ATOM 753 C C . ALA A 1 97 ? 14.531 12.109 -5.781 1 98.5 97 ALA A C 1
ATOM 755 O O . ALA A 1 97 ? 14.867 11.008 -6.211 1 98.5 97 ALA A O 1
ATOM 756 N N . LYS A 1 98 ? 15.305 13.109 -5.688 1 98.19 98 LYS A N 1
ATOM 757 C CA . LYS A 1 98 ? 16.672 13.008 -6.199 1 98.19 98 LYS A CA 1
ATOM 758 C C . LYS A 1 98 ? 17.484 12 -5.398 1 98.19 98 LYS A C 1
ATOM 760 O O . LYS A 1 98 ? 18.438 11.414 -5.914 1 98.19 98 LYS A O 1
ATOM 765 N N . ASP A 1 99 ? 17.172 11.883 -4.066 1 97.69 99 ASP A N 1
ATOM 766 C CA . ASP A 1 99 ? 17.859 10.938 -3.191 1 97.69 99 ASP A CA 1
ATOM 767 C C . ASP A 1 99 ? 17.031 10.641 -1.947 1 97.69 99 ASP A C 1
ATOM 769 O O . ASP A 1 99 ? 15.914 11.156 -1.793 1 97.69 99 ASP A O 1
ATOM 773 N N . GLN A 1 100 ? 17.562 9.773 -1.111 1 97.56 100 GLN A N 1
ATOM 774 C CA . GLN A 1 100 ? 16.859 9.344 0.098 1 97.56 100 GLN A CA 1
ATOM 775 C C . GLN A 1 100 ? 16.609 10.523 1.033 1 97.56 100 GLN A C 1
ATOM 777 O O . GLN A 1 100 ? 15.555 10.594 1.671 1 97.56 100 GLN A O 1
ATOM 782 N N . ALA A 1 101 ? 17.594 11.367 1.144 1 98.25 101 ALA A N 1
ATOM 783 C CA . ALA A 1 101 ? 17.453 12.516 2.035 1 98.25 101 ALA A CA 1
ATOM 784 C C . ALA A 1 101 ? 16.266 13.383 1.629 1 98.25 101 ALA A C 1
ATOM 786 O O . ALA A 1 101 ? 15.461 13.789 2.477 1 98.25 101 ALA A O 1
ATOM 787 N N . ARG A 1 102 ? 16.156 13.648 0.326 1 98.75 102 ARG A N 1
ATOM 788 C CA . ARG A 1 102 ? 15.039 14.438 -0.169 1 98.75 102 ARG A CA 1
ATOM 789 C C . ARG A 1 102 ? 13.719 13.703 0.036 1 98.75 102 ARG A C 1
ATOM 791 O O . ARG A 1 102 ? 12.711 14.312 0.417 1 98.75 102 ARG A O 1
ATOM 798 N N . ALA A 1 103 ? 13.672 12.406 -0.182 1 98.75 103 ALA A N 1
ATOM 799 C CA . ALA A 1 103 ? 12.469 11.609 0.042 1 98.75 103 ALA A CA 1
ATOM 800 C C . ALA A 1 103 ? 12.031 11.672 1.504 1 98.75 103 ALA A C 1
ATOM 802 O O . ALA A 1 103 ? 10.836 11.773 1.8 1 98.75 103 ALA A O 1
ATOM 803 N N . ASP A 1 104 ? 12.992 11.594 2.389 1 98.69 104 ASP A N 1
ATOM 804 C CA . ASP A 1 104 ? 12.703 11.664 3.818 1 98.69 104 ASP A CA 1
ATOM 805 C C . ASP A 1 104 ? 12.102 13.016 4.191 1 98.69 104 ASP A C 1
ATOM 807 O O . ASP A 1 104 ? 11.172 13.086 5 1 98.69 104 ASP A O 1
ATOM 811 N N . GLU A 1 105 ? 12.656 14.062 3.629 1 98.44 105 GLU A N 1
ATOM 812 C CA . GLU A 1 105 ? 12.102 15.391 3.867 1 98.44 105 GLU A CA 1
ATOM 813 C C . GLU A 1 105 ? 10.633 15.453 3.463 1 98.44 105 GLU A C 1
ATOM 815 O O . GLU A 1 105 ? 9.797 15.961 4.211 1 98.44 105 GLU A O 1
ATOM 820 N N . ILE A 1 106 ? 10.328 14.945 2.336 1 98.75 106 ILE A N 1
ATOM 821 C CA . ILE A 1 106 ? 8.961 14.961 1.816 1 98.75 106 ILE A CA 1
ATOM 822 C C . ILE A 1 106 ? 8.062 14.109 2.713 1 98.75 106 ILE A C 1
ATOM 824 O O . ILE A 1 106 ? 6.996 14.57 3.139 1 98.75 106 ILE A O 1
ATOM 828 N N . ALA A 1 107 ? 8.477 12.883 3.018 1 98.75 107 ALA A N 1
ATOM 829 C CA . ALA A 1 107 ? 7.672 11.953 3.809 1 98.75 107 ALA A CA 1
ATOM 830 C C . ALA A 1 107 ? 7.336 12.555 5.172 1 98.75 107 ALA A C 1
ATOM 832 O O . ALA A 1 107 ? 6.215 12.391 5.668 1 98.75 107 ALA A O 1
ATOM 833 N N . ALA A 1 108 ? 8.305 13.219 5.77 1 98.06 108 ALA A N 1
ATOM 834 C CA . ALA A 1 108 ? 8.109 13.828 7.086 1 98.06 108 ALA A CA 1
ATOM 835 C C . ALA A 1 108 ? 7 14.875 7.051 1 98.06 108 ALA A C 1
ATOM 837 O O . ALA A 1 108 ? 6.293 15.07 8.039 1 98.06 108 ALA A O 1
ATOM 838 N N . GLU A 1 109 ? 6.82 15.484 5.941 1 97.38 109 GLU A N 1
ATOM 839 C CA . GLU A 1 109 ? 5.836 16.547 5.832 1 97.38 109 GLU A CA 1
ATOM 840 C C . GLU A 1 109 ? 4.418 15.992 5.766 1 97.38 109 GLU A C 1
ATOM 842 O O . GLU A 1 109 ? 3.443 16.734 5.922 1 97.38 109 GLU A O 1
ATOM 847 N N . PHE A 1 110 ? 4.27 14.711 5.578 1 97.44 110 PHE A N 1
ATOM 848 C CA . PHE A 1 110 ? 2.951 14.086 5.559 1 97.44 110 PHE A CA 1
ATOM 849 C C . PHE A 1 110 ? 2.518 13.688 6.965 1 97.44 110 PHE A C 1
ATOM 851 O O . PHE A 1 110 ? 1.366 13.297 7.176 1 97.44 110 PHE A O 1
ATOM 858 N N . ALA A 1 111 ? 3.404 13.734 7.922 1 95.25 111 ALA A N 1
ATOM 859 C CA . ALA A 1 111 ? 3.09 13.289 9.273 1 95.25 111 ALA A CA 1
ATOM 860 C C . ALA A 1 111 ? 1.999 14.156 9.898 1 95.25 111 ALA A C 1
ATOM 862 O O . ALA A 1 111 ? 2.053 15.383 9.82 1 95.25 111 ALA A O 1
ATOM 863 N N . ALA A 1 112 ? 1.032 13.57 10.484 1 92 112 ALA A N 1
ATOM 864 C CA . ALA A 1 112 ? -0.086 14.227 11.156 1 92 112 ALA A CA 1
ATOM 865 C C . ALA A 1 112 ? -0.429 13.516 12.469 1 92 112 ALA A C 1
ATOM 867 O O . ALA A 1 112 ? -0.116 12.336 12.641 1 92 112 ALA A O 1
ATOM 868 N N . PRO A 1 113 ? -1.032 14.242 13.367 1 89.12 113 PRO A N 1
ATOM 869 C CA . PRO A 1 113 ? -1.416 13.609 14.633 1 89.12 113 PRO A CA 1
ATOM 870 C C . PRO A 1 113 ? -2.291 12.375 14.43 1 89.12 113 PRO A C 1
ATOM 872 O O . PRO A 1 113 ? -3.238 12.406 13.641 1 89.12 113 PRO A O 1
ATOM 875 N N . GLY A 1 114 ? -1.897 11.281 15.125 1 87.88 114 GLY A N 1
ATOM 876 C CA . GLY A 1 114 ? -2.699 10.07 15.102 1 87.88 114 GLY A CA 1
ATOM 877 C C . GLY A 1 114 ? -2.426 9.195 13.891 1 87.88 114 GLY A C 1
ATOM 878 O O . GLY A 1 114 ? -3.109 8.188 13.68 1 87.88 114 GLY A O 1
ATOM 879 N N . GLN A 1 115 ? -1.478 9.57 13.094 1 93.31 115 GLN A N 1
ATOM 880 C CA . GLN A 1 115 ? -1.158 8.82 11.883 1 93.31 115 GLN A CA 1
ATOM 881 C C . GLN A 1 115 ? 0.325 8.461 11.836 1 93.31 115 GLN A C 1
ATOM 883 O O . GLN A 1 115 ? 1.133 9.039 12.562 1 93.31 115 GLN A O 1
ATOM 888 N N . SER A 1 116 ? 0.625 7.473 11.055 1 95.88 116 SER A N 1
ATOM 889 C CA . SER A 1 116 ? 2.004 7.098 10.758 1 95.88 116 SER A CA 1
ATOM 890 C C . SER A 1 116 ? 2.279 7.137 9.258 1 95.88 116 SER A C 1
ATOM 892 O O . SER A 1 116 ? 1.405 6.805 8.453 1 95.88 116 SER A O 1
ATOM 894 N N . VAL A 1 117 ? 3.463 7.543 8.969 1 98.38 117 VAL A N 1
ATOM 895 C CA . VAL A 1 117 ? 3.918 7.59 7.586 1 98.38 117 VAL A CA 1
ATOM 896 C C . VAL A 1 117 ? 5.102 6.645 7.398 1 98.38 117 VAL A C 1
ATOM 898 O O . VAL A 1 117 ? 6.09 6.723 8.133 1 98.38 117 VAL A O 1
ATOM 901 N N . GLU A 1 118 ? 4.992 5.711 6.543 1 98.69 118 GLU A N 1
ATOM 902 C CA . GLU A 1 118 ? 6.086 4.816 6.172 1 98.69 118 GLU A CA 1
ATOM 903 C C . GLU A 1 118 ? 6.605 5.133 4.773 1 98.69 118 GLU A C 1
ATOM 905 O O . GLU A 1 118 ? 5.824 5.254 3.828 1 98.69 118 GLU A O 1
ATOM 910 N N . LEU A 1 119 ? 7.883 5.371 4.672 1 98.88 119 LEU A N 1
ATOM 911 C CA . LEU A 1 119 ? 8.547 5.59 3.395 1 98.88 119 LEU A CA 1
ATOM 912 C C . LEU A 1 119 ? 9.273 4.328 2.939 1 98.88 119 LEU A C 1
ATOM 914 O O . LEU A 1 119 ? 10.164 3.834 3.637 1 98.88 119 LEU A O 1
ATOM 918 N N . ARG A 1 120 ? 8.898 3.789 1.841 1 98.75 120 ARG A N 1
ATOM 919 C CA . ARG A 1 120 ? 9.484 2.584 1.264 1 98.75 120 ARG A CA 1
ATOM 920 C C . ARG A 1 120 ? 10.109 2.877 -0.097 1 98.75 120 ARG A C 1
ATOM 922 O O . ARG A 1 120 ? 9.492 3.529 -0.942 1 98.75 120 ARG A O 1
ATOM 929 N N . PRO A 1 121 ? 11.344 2.418 -0.335 1 97.94 121 PRO A N 1
ATOM 930 C CA . PRO A 1 121 ? 11.844 2.525 -1.709 1 97.94 121 PRO A CA 1
ATOM 931 C C . PRO A 1 121 ? 11.102 1.61 -2.68 1 97.94 121 PRO A C 1
ATOM 933 O O . PRO A 1 121 ? 10.664 0.524 -2.297 1 97.94 121 PRO A O 1
ATOM 936 N N . ILE A 1 122 ? 10.898 2.074 -3.91 1 98.12 122 ILE A N 1
ATOM 937 C CA . ILE A 1 122 ? 10.422 1.211 -4.984 1 98.12 122 ILE A CA 1
ATOM 938 C C . ILE A 1 122 ? 11.562 0.329 -5.484 1 98.12 122 ILE A C 1
ATOM 940 O O . ILE A 1 122 ? 12.703 0.787 -5.605 1 98.12 122 ILE A O 1
ATOM 944 N N . TRP A 1 123 ? 11.258 -0.895 -5.742 1 95.19 123 TRP A N 1
ATOM 945 C CA . TRP A 1 123 ? 12.273 -1.826 -6.234 1 95.19 123 TRP A CA 1
ATOM 946 C C . TRP A 1 123 ? 12.742 -1.429 -7.629 1 95.19 123 TRP A C 1
ATOM 948 O O . TRP A 1 123 ? 11.93 -1.205 -8.531 1 95.19 123 TRP A O 1
ATOM 958 N N . THR A 1 124 ? 13.992 -1.231 -7.891 1 85 124 THR A N 1
ATOM 959 C CA . THR A 1 124 ? 14.539 -0.83 -9.18 1 85 124 THR A CA 1
ATOM 960 C C . THR A 1 124 ? 15.508 -1.888 -9.711 1 85 124 THR A C 1
ATOM 962 O O . THR A 1 124 ? 16.234 -1.643 -10.672 1 85 124 THR A O 1
ATOM 965 N N . GLY A 1 125 ? 15.234 -3.225 -9.359 1 75 125 GLY A N 1
ATOM 966 C CA . GLY A 1 125 ? 16.109 -4.27 -9.852 1 75 125 GLY A CA 1
ATOM 967 C C . GLY A 1 125 ? 17.438 -4.32 -9.117 1 75 125 GLY A C 1
ATOM 968 O O . GLY A 1 125 ? 18.172 -5.305 -9.227 1 75 125 GLY A O 1
ATOM 969 N N . GLY A 1 126 ? 18.141 -3.191 -8.75 1 55.91 126 GLY A N 1
ATOM 970 C CA . GLY A 1 126 ? 19.5 -3.189 -8.227 1 55.91 126 GLY A CA 1
ATOM 971 C C . GLY A 1 126 ? 19.594 -3.674 -6.793 1 55.91 126 GLY A C 1
ATOM 972 O O . GLY A 1 126 ? 18.578 -3.766 -6.102 1 55.91 126 GLY A O 1
ATOM 973 N N . GLU A 1 127 ? 20.703 -4.301 -6.262 1 42.81 127 GLU A N 1
ATOM 974 C CA . GLU A 1 127 ? 21.047 -4.719 -4.906 1 42.81 127 GLU A CA 1
ATOM 975 C C . GLU A 1 127 ? 20.609 -3.676 -3.881 1 42.81 127 GLU A C 1
ATOM 977 O O . GLU A 1 127 ? 20.625 -2.477 -4.164 1 42.81 127 GLU A O 1
ATOM 982 N N . MET B 1 1 ? -14.633 0.421 -11.625 1 96.25 1 MET B N 1
ATOM 983 C CA . MET B 1 1 ? -14.258 0.703 -10.242 1 96.25 1 MET B CA 1
ATOM 984 C C . MET B 1 1 ? -12.781 0.406 -10.008 1 96.25 1 MET B C 1
ATOM 986 O O . MET B 1 1 ? -12.227 -0.526 -10.594 1 96.25 1 MET B O 1
ATOM 990 N N . LYS B 1 2 ? -12.172 1.1 -9.227 1 98 2 LYS B N 1
ATOM 991 C CA . LYS B 1 2 ? -10.734 0.959 -9.023 1 98 2 LYS B CA 1
ATOM 992 C C . LYS B 1 2 ? -10.43 0.263 -7.695 1 98 2 LYS B C 1
ATOM 994 O O . LYS B 1 2 ? -11.102 0.517 -6.691 1 98 2 LYS B O 1
ATOM 999 N N . TYR B 1 3 ? -9.391 -0.563 -7.707 1 98.81 3 TYR B N 1
ATOM 1000 C CA . TYR B 1 3 ? -8.969 -1.332 -6.539 1 98.81 3 TYR B CA 1
ATOM 1001 C C . TYR B 1 3 ? -7.449 -1.391 -6.445 1 98.81 3 TYR B C 1
ATOM 1003 O O . TYR B 1 3 ? -6.75 -1.214 -7.449 1 98.81 3 TYR B O 1
ATOM 1011 N N . MET B 1 4 ? -7.023 -1.557 -5.316 1 98.88 4 MET B N 1
ATOM 1012 C CA . MET B 1 4 ? -5.621 -1.864 -5.062 1 98.88 4 MET B CA 1
ATOM 1013 C C . MET B 1 4 ? -5.449 -3.316 -4.629 1 98.88 4 MET B C 1
ATOM 1015 O O . MET B 1 4 ? -6.117 -3.773 -3.701 1 98.88 4 MET B O 1
ATOM 1019 N N . VAL B 1 5 ? -4.645 -4.023 -5.375 1 98.94 5 VAL B N 1
ATOM 1020 C CA . VAL B 1 5 ? -4.219 -5.367 -5.004 1 98.94 5 VAL B CA 1
ATOM 1021 C C . VAL B 1 5 ? -2.893 -5.301 -4.246 1 98.94 5 VAL B C 1
ATOM 1023 O O . VAL B 1 5 ? -1.853 -4.992 -4.836 1 98.94 5 VAL B O 1
ATOM 1026 N N . LEU B 1 6 ? -2.922 -5.551 -2.957 1 98.81 6 LEU B N 1
ATOM 1027 C CA . LEU B 1 6 ? -1.747 -5.504 -2.094 1 98.81 6 LEU B CA 1
ATOM 1028 C C . LEU B 1 6 ? -1.164 -6.902 -1.895 1 98.81 6 LEU B C 1
ATOM 1030 O O . LEU B 1 6 ? -1.88 -7.828 -1.509 1 98.81 6 LEU B O 1
ATOM 1034 N N . LEU B 1 7 ? 0.095 -7.047 -2.188 1 98.25 7 LEU B N 1
ATOM 1035 C CA . LEU B 1 7 ? 0.768 -8.328 -2.033 1 98.25 7 LEU B CA 1
ATOM 1036 C C . LEU B 1 7 ? 1.676 -8.328 -0.808 1 98.25 7 LEU B C 1
ATOM 1038 O O . LEU B 1 7 ? 2.619 -7.535 -0.733 1 98.25 7 LEU B O 1
ATOM 1042 N N . TYR B 1 8 ? 1.415 -9.188 0.169 1 97.5 8 TYR B N 1
ATOM 1043 C CA . TYR B 1 8 ? 2.236 -9.344 1.364 1 97.5 8 TYR B CA 1
ATOM 1044 C C . TYR B 1 8 ? 3.098 -10.602 1.271 1 97.5 8 TYR B C 1
ATOM 1046 O O . TYR B 1 8 ? 2.619 -11.656 0.862 1 97.5 8 TYR B O 1
ATOM 1054 N N . SER B 1 9 ? 4.34 -10.492 1.603 1 96.56 9 SER B N 1
ATOM 1055 C CA . SER B 1 9 ? 5.289 -11.594 1.499 1 96.56 9 SER B CA 1
ATOM 1056 C C . SER B 1 9 ? 6.449 -11.422 2.475 1 96.56 9 SER B C 1
ATOM 1058 O O . SER B 1 9 ? 6.477 -10.461 3.248 1 96.56 9 SER B O 1
ATOM 1060 N N . HIS B 1 10 ? 7.32 -12.492 2.58 1 95.94 10 HIS B N 1
ATOM 1061 C CA . HIS B 1 10 ? 8.484 -12.492 3.463 1 95.94 10 HIS B CA 1
ATOM 1062 C C . HIS B 1 10 ? 9.68 -13.164 2.801 1 95.94 10 HIS B C 1
ATOM 1064 O O . HIS B 1 10 ? 10.242 -14.109 3.354 1 95.94 10 HIS B O 1
ATOM 1070 N N . PRO B 1 11 ? 10.039 -12.695 1.616 1 94.81 11 PRO B N 1
ATOM 1071 C CA . PRO B 1 11 ? 11.219 -13.289 0.984 1 94.81 11 PRO B CA 1
ATOM 1072 C C . PRO B 1 11 ? 12.477 -13.156 1.833 1 94.81 11 PRO B C 1
ATOM 1074 O O . PRO B 1 11 ? 12.648 -12.156 2.543 1 94.81 11 PRO B O 1
ATOM 1077 N N . GLU B 1 12 ? 13.336 -14.18 1.696 1 93.12 12 GLU B N 1
ATOM 1078 C CA . GLU B 1 12 ? 14.633 -14.156 2.367 1 93.12 12 GLU B CA 1
ATOM 1079 C C . GLU B 1 12 ? 15.734 -14.688 1.454 1 93.12 12 GLU B C 1
ATOM 1081 O O . GLU B 1 12 ? 15.75 -15.867 1.107 1 93.12 12 GLU B O 1
ATOM 1086 N N . PRO B 1 13 ? 16.766 -13.742 1.095 1 94.25 13 PRO B N 1
ATOM 1087 C CA . PRO B 1 13 ? 16.781 -12.289 1.283 1 94.25 13 PRO B CA 1
ATOM 1088 C C . PRO B 1 13 ? 15.664 -11.586 0.513 1 94.25 13 PRO B C 1
ATOM 1090 O O . PRO B 1 13 ? 15.023 -12.188 -0.345 1 94.25 13 PRO B O 1
ATOM 1093 N N . TRP B 1 14 ? 15.43 -10.344 0.889 1 95.38 14 TRP B N 1
ATOM 1094 C CA . TRP B 1 14 ? 14.453 -9.57 0.129 1 95.38 14 TRP B CA 1
ATOM 1095 C C . TRP B 1 14 ? 14.875 -9.438 -1.329 1 95.38 14 TRP B C 1
ATOM 1097 O O . TRP B 1 14 ? 16.016 -9.047 -1.616 1 95.38 14 TRP B O 1
ATOM 1107 N N . GLY B 1 15 ? 13.984 -9.852 -2.168 1 93.75 15 GLY B N 1
ATOM 1108 C CA . GLY B 1 15 ? 14.297 -9.828 -3.588 1 93.75 15 GLY B CA 1
ATOM 1109 C C . GLY B 1 15 ? 13.062 -9.844 -4.473 1 93.75 15 GLY B C 1
ATOM 1110 O O . GLY B 1 15 ? 11.938 -9.938 -3.975 1 93.75 15 GLY B O 1
ATOM 1111 N N . HIS B 1 16 ? 13.266 -9.734 -5.762 1 94.25 16 HIS B N 1
ATOM 1112 C CA . HIS B 1 16 ? 12.195 -9.727 -6.754 1 94.25 16 HIS B CA 1
ATOM 1113 C C . HIS B 1 16 ? 12.539 -10.617 -7.941 1 94.25 16 HIS B C 1
ATOM 1115 O O . HIS B 1 16 ? 13.664 -10.594 -8.438 1 94.25 16 HIS B O 1
ATOM 1121 N N . PRO B 1 17 ? 11.555 -11.352 -8.359 1 93.19 17 PRO B N 1
ATOM 1122 C CA . PRO B 1 17 ? 10.188 -11.547 -7.855 1 93.19 17 PRO B CA 1
ATOM 1123 C C . PRO B 1 17 ? 10.156 -12.188 -6.469 1 93.19 17 PRO B C 1
ATOM 1125 O O . PRO B 1 17 ? 10.914 -13.117 -6.195 1 93.19 17 PRO B O 1
ATOM 1128 N N . VAL B 1 18 ? 9.281 -11.766 -5.656 1 92.25 18 VAL B N 1
ATOM 1129 C CA . VAL B 1 18 ? 9.328 -12.055 -4.227 1 92.25 18 VAL B CA 1
ATOM 1130 C C . VAL B 1 18 ? 9.125 -13.547 -3.996 1 92.25 18 VAL B C 1
ATOM 1132 O O . VAL B 1 18 ? 9.734 -14.133 -3.096 1 92.25 18 VAL B O 1
ATOM 1135 N N . GLU B 1 19 ? 8.289 -14.188 -4.766 1 90.94 19 GLU B N 1
ATOM 1136 C CA . GLU B 1 19 ? 7.973 -15.594 -4.566 1 90.94 19 GLU B CA 1
ATOM 1137 C C . GLU B 1 19 ? 9.227 -16.453 -4.637 1 90.94 19 GLU B C 1
ATOM 1139 O O . GLU B 1 19 ? 9.344 -17.453 -3.922 1 90.94 19 GLU B O 1
ATOM 1144 N N . GLU B 1 20 ? 10.18 -16.078 -5.438 1 91.44 20 GLU B N 1
ATOM 1145 C CA . GLU B 1 20 ? 11.398 -16.844 -5.656 1 91.44 20 GLU B CA 1
ATOM 1146 C C . GLU B 1 20 ? 12.258 -16.891 -4.395 1 91.44 20 GLU B C 1
ATOM 1148 O O . GLU B 1 20 ? 13.148 -17.734 -4.277 1 91.44 20 GLU B O 1
ATOM 1153 N N . PHE B 1 21 ? 11.984 -16.078 -3.506 1 93.94 21 PHE B N 1
ATOM 1154 C CA . PHE B 1 21 ? 12.836 -15.961 -2.326 1 93.94 21 PHE B CA 1
ATOM 1155 C C . PHE B 1 21 ? 12.062 -16.328 -1.064 1 93.94 21 PHE B C 1
ATOM 1157 O O . PHE B 1 21 ? 12.453 -15.953 0.041 1 93.94 21 PHE B O 1
ATOM 1164 N N . THR B 1 22 ? 10.922 -17.031 -1.241 1 94 22 THR B N 1
ATOM 1165 C CA . THR B 1 22 ? 10.188 -17.562 -0.097 1 94 22 THR B CA 1
ATOM 1166 C C . THR B 1 22 ? 10.445 -19.047 0.078 1 94 22 THR B C 1
ATOM 1168 O O . THR B 1 22 ? 10.672 -19.766 -0.901 1 94 22 THR B O 1
ATOM 1171 N N . PRO B 1 23 ? 10.398 -19.531 1.335 1 92.38 23 PRO B N 1
ATOM 1172 C CA . PRO B 1 23 ? 10.594 -20.969 1.558 1 92.38 23 PRO B CA 1
ATOM 1173 C C . PRO B 1 23 ? 9.531 -21.828 0.875 1 92.38 23 PRO B C 1
ATOM 1175 O O . PRO B 1 23 ? 9.828 -22.922 0.401 1 92.38 23 PRO B O 1
ATOM 1178 N N . GLU B 1 24 ? 8.297 -21.406 0.843 1 91.44 24 GLU B N 1
ATOM 1179 C CA . GLU B 1 24 ? 7.191 -22.156 0.249 1 91.44 24 GLU B CA 1
ATOM 1180 C C . GLU B 1 24 ? 7.406 -22.375 -1.247 1 91.44 24 GLU B C 1
ATOM 1182 O O . GLU B 1 24 ? 7.121 -23.453 -1.775 1 91.44 24 GLU B O 1
ATOM 1187 N N . PHE B 1 25 ? 7.914 -21.375 -1.85 1 88.81 25 PHE B N 1
ATOM 1188 C CA . PHE B 1 25 ? 8.141 -21.469 -3.287 1 88.81 25 PHE B CA 1
ATOM 1189 C C . PHE B 1 25 ? 9.375 -22.297 -3.596 1 88.81 25 PHE B C 1
ATOM 1191 O O . PHE B 1 25 ? 9.422 -23 -4.605 1 88.81 25 PHE B O 1
ATOM 1198 N N . ALA B 1 26 ? 10.383 -22.203 -2.754 1 88.12 26 ALA B N 1
ATOM 1199 C CA . ALA B 1 26 ? 11.609 -22.969 -2.918 1 88.12 26 ALA B CA 1
ATOM 1200 C C . ALA B 1 26 ? 11.328 -24.469 -2.902 1 88.12 26 ALA B C 1
ATOM 1202 O O . ALA B 1 26 ? 12.086 -25.266 -3.479 1 88.12 26 ALA B O 1
ATOM 1203 N N . ASN B 1 27 ? 10.258 -24.828 -2.35 1 89.88 27 ASN B N 1
ATOM 1204 C CA . ASN B 1 27 ? 9.93 -26.25 -2.188 1 89.88 27 ASN B CA 1
ATOM 1205 C C . ASN B 1 27 ? 9.172 -26.797 -3.393 1 89.88 27 ASN B C 1
ATOM 1207 O O . ASN B 1 27 ? 8.938 -28 -3.492 1 89.88 27 ASN B O 1
ATOM 1211 N N . LEU B 1 28 ? 8.781 -25.984 -4.305 1 90 28 LEU B N 1
ATOM 1212 C CA . LEU B 1 28 ? 8.078 -26.422 -5.512 1 90 28 LEU B CA 1
ATOM 1213 C C . LEU B 1 28 ? 9.039 -27.047 -6.512 1 90 28 LEU B C 1
ATOM 1215 O O . LEU B 1 28 ? 10.227 -26.703 -6.535 1 90 28 LEU B O 1
ATOM 1219 N N . SER B 1 29 ? 8.531 -27.938 -7.324 1 94.25 29 SER B N 1
ATOM 1220 C CA . SER B 1 29 ? 9.328 -28.484 -8.406 1 94.25 29 SER B CA 1
ATOM 1221 C C . SER B 1 29 ? 9.617 -27.438 -9.477 1 94.25 29 SER B C 1
ATOM 1223 O O . SER B 1 29 ? 8.938 -26.422 -9.547 1 94.25 29 SER B O 1
ATOM 1225 N N . ALA B 1 30 ? 10.625 -27.672 -10.328 1 95 30 ALA B N 1
ATOM 1226 C CA . ALA B 1 30 ? 10.961 -26.766 -11.43 1 95 30 ALA B CA 1
ATOM 1227 C C . ALA B 1 30 ? 9.758 -26.547 -12.344 1 95 30 ALA B C 1
ATOM 1229 O O . ALA B 1 30 ? 9.516 -25.438 -12.805 1 95 30 ALA B O 1
ATOM 1230 N N . ASP B 1 31 ? 9.023 -27.578 -12.57 1 96.88 31 ASP B N 1
ATOM 1231 C CA . ASP B 1 31 ? 7.848 -27.5 -13.438 1 96.88 31 ASP B CA 1
ATOM 1232 C C . ASP B 1 31 ? 6.762 -26.625 -12.805 1 96.88 31 ASP B C 1
ATOM 1234 O O . ASP B 1 31 ? 6.129 -25.828 -13.492 1 96.88 31 ASP B O 1
ATOM 1238 N N . GLU B 1 32 ? 6.523 -26.797 -11.539 1 93.19 32 GLU B N 1
ATOM 1239 C CA . GLU B 1 32 ? 5.531 -26 -10.828 1 93.19 32 GLU B CA 1
ATOM 1240 C C . GLU B 1 32 ? 5.902 -24.516 -10.844 1 93.19 32 GLU B C 1
ATOM 1242 O O . GLU B 1 32 ? 5.035 -23.656 -11.023 1 93.19 32 GLU B O 1
ATOM 1247 N N . ARG B 1 33 ? 7.156 -24.266 -10.602 1 93.69 33 ARG B N 1
ATOM 1248 C CA . ARG B 1 33 ? 7.637 -22.891 -10.609 1 93.69 33 ARG B CA 1
ATOM 1249 C C . ARG B 1 33 ? 7.457 -22.25 -11.984 1 93.69 33 ARG B C 1
ATOM 1251 O O . ARG B 1 33 ? 6.992 -21.109 -12.094 1 93.69 33 ARG B O 1
ATOM 1258 N N . LYS B 1 34 ? 7.816 -23 -13 1 95.5 34 LYS B N 1
ATOM 1259 C CA . LYS B 1 34 ? 7.648 -22.516 -14.367 1 95.5 34 LYS B CA 1
ATOM 1260 C C . LYS B 1 34 ? 6.184 -22.203 -14.656 1 95.5 34 LYS B C 1
ATOM 1262 O O . LYS B 1 34 ? 5.875 -21.141 -15.211 1 95.5 34 LYS B O 1
ATOM 1267 N N . LYS B 1 35 ? 5.324 -23.062 -14.281 1 95.19 35 LYS B N 1
ATOM 1268 C CA . LYS B 1 35 ? 3.893 -22.859 -14.5 1 95.19 35 LYS B CA 1
ATOM 1269 C C . LYS B 1 35 ? 3.393 -21.625 -13.758 1 95.19 35 LYS B C 1
ATOM 1271 O O . LYS B 1 35 ? 2.541 -20.891 -14.266 1 95.19 35 LYS B O 1
ATOM 1276 N N . HIS B 1 36 ? 3.854 -21.422 -12.539 1 93.19 36 HIS B N 1
ATOM 1277 C CA . HIS B 1 36 ? 3.479 -20.25 -11.75 1 93.19 36 HIS B CA 1
ATOM 1278 C C . HIS B 1 36 ? 3.836 -18.969 -12.469 1 93.19 36 HIS B C 1
ATOM 1280 O O . HIS B 1 36 ? 2.994 -18.078 -12.609 1 93.19 36 HIS B O 1
ATOM 1286 N N . PHE B 1 37 ? 5.066 -18.844 -12.984 1 95.19 37 PHE B N 1
ATOM 1287 C CA . PHE B 1 37 ? 5.527 -17.625 -13.641 1 95.19 37 PHE B CA 1
ATOM 1288 C C . PHE B 1 37 ? 4.793 -17.406 -14.953 1 95.19 37 PHE B C 1
ATOM 1290 O O . PHE B 1 37 ? 4.465 -16.266 -15.305 1 95.19 37 PHE B O 1
ATOM 1297 N N . GLU B 1 38 ? 4.535 -18.5 -15.664 1 97.19 38 GLU B N 1
ATOM 1298 C CA . GLU B 1 38 ? 3.768 -18.391 -16.906 1 97.19 38 GLU B CA 1
ATOM 1299 C C . GLU B 1 38 ? 2.354 -17.891 -16.625 1 97.19 38 GLU B C 1
ATOM 1301 O O . GLU B 1 38 ? 1.832 -17.047 -17.375 1 97.19 38 GLU B O 1
ATOM 1306 N N . ALA B 1 39 ? 1.757 -18.438 -15.57 1 96.06 39 ALA B N 1
ATOM 1307 C CA . ALA B 1 39 ? 0.41 -18 -15.203 1 96.06 39 ALA B CA 1
ATOM 1308 C C . ALA B 1 39 ? 0.388 -16.531 -14.812 1 96.06 39 ALA B C 1
ATOM 1310 O O . ALA B 1 39 ? -0.544 -15.805 -15.164 1 96.06 39 ALA B O 1
ATOM 1311 N N . PHE B 1 40 ? 1.381 -16.094 -14.117 1 96.56 40 PHE B N 1
ATOM 1312 C CA . PHE B 1 40 ? 1.481 -14.703 -13.695 1 96.56 40 PHE B CA 1
ATOM 1313 C C . PHE B 1 40 ? 1.636 -13.781 -14.898 1 96.56 40 PHE B C 1
ATOM 1315 O O . PHE B 1 40 ? 0.942 -12.766 -15 1 96.56 40 PHE B O 1
ATOM 1322 N N . GLU B 1 41 ? 2.488 -14.117 -15.742 1 97.06 41 GLU B N 1
ATOM 1323 C CA . GLU B 1 41 ? 2.693 -13.336 -16.953 1 97.06 41 GLU B CA 1
ATOM 1324 C C . GLU B 1 41 ? 1.42 -13.273 -17.797 1 97.06 41 GLU B C 1
ATOM 1326 O O . GLU B 1 41 ? 1.073 -12.219 -18.328 1 97.06 41 GLU B O 1
ATOM 1331 N N . ALA B 1 42 ? 0.827 -14.438 -17.953 1 98.31 42 ALA B N 1
ATOM 1332 C CA . ALA B 1 42 ? -0.421 -14.492 -18.703 1 98.31 42 ALA B CA 1
ATOM 1333 C C . ALA B 1 42 ? -1.49 -13.609 -18.062 1 98.31 42 ALA B C 1
ATOM 1335 O O . ALA B 1 42 ? -2.254 -12.938 -18.766 1 98.31 42 ALA B O 1
ATOM 1336 N N . LEU B 1 43 ? -1.563 -13.617 -16.734 1 98.38 43 LEU B N 1
ATOM 1337 C CA . LEU B 1 43 ? -2.508 -12.781 -16 1 98.38 43 LEU B CA 1
ATOM 1338 C C . LEU B 1 43 ? -2.273 -11.305 -16.312 1 98.38 43 LEU B C 1
ATOM 1340 O O . LEU B 1 43 ? -3.201 -10.594 -16.703 1 98.38 43 LEU B O 1
ATOM 1344 N N . LEU B 1 44 ? -1.045 -10.828 -16.141 1 98.12 44 LEU B N 1
ATOM 1345 C CA . LEU B 1 44 ? -0.732 -9.422 -16.375 1 98.12 44 LEU B CA 1
ATOM 1346 C C . LEU B 1 44 ? -1.009 -9.039 -17.828 1 98.12 44 LEU B C 1
ATOM 1348 O O . LEU B 1 44 ? -1.508 -7.941 -18.094 1 98.12 44 LEU B O 1
ATOM 1352 N N . GLY B 1 45 ? -0.625 -9.945 -18.703 1 98.31 45 GLY B N 1
ATOM 1353 C CA . GLY B 1 45 ? -0.913 -9.703 -20.109 1 98.31 45 GLY B CA 1
ATOM 1354 C C . GLY B 1 45 ? -2.393 -9.516 -20.391 1 98.31 45 GLY B C 1
ATOM 1355 O O . GLY B 1 45 ? -2.785 -8.578 -21.094 1 98.31 45 GLY B O 1
ATOM 1356 N N . ARG B 1 46 ? -3.199 -10.422 -19.906 1 98.62 46 ARG B N 1
ATOM 1357 C CA . ARG B 1 46 ? -4.645 -10.359 -20.094 1 98.62 46 ARG B CA 1
ATOM 1358 C C . ARG B 1 46 ? -5.219 -9.078 -19.5 1 98.62 46 ARG B C 1
ATOM 1360 O O . ARG B 1 46 ? -6.039 -8.406 -20.125 1 98.62 46 ARG B O 1
ATOM 1367 N N . LEU B 1 47 ? -4.82 -8.75 -18.281 1 98.75 47 LEU B N 1
ATOM 1368 C CA . LEU B 1 47 ? -5.328 -7.551 -17.625 1 98.75 47 LEU B CA 1
ATOM 1369 C C . LEU B 1 47 ? -4.945 -6.301 -18.406 1 98.75 47 LEU B C 1
ATOM 1371 O O . LEU B 1 47 ? -5.734 -5.355 -18.5 1 98.75 47 LEU B O 1
ATOM 1375 N N . HIS B 1 48 ? -3.711 -6.293 -18.906 1 98.25 48 HIS B N 1
ATOM 1376 C CA . HIS B 1 48 ? -3.26 -5.168 -19.719 1 98.25 48 HIS B CA 1
ATOM 1377 C C . HIS B 1 48 ? -4.094 -5.035 -20.984 1 98.25 48 HIS B C 1
ATOM 1379 O O . HIS B 1 48 ? -4.559 -3.941 -21.312 1 98.25 48 HIS B O 1
ATOM 1385 N N . GLU B 1 49 ? -4.332 -6.125 -21.672 1 98.19 49 GLU B N 1
ATOM 1386 C CA . GLU B 1 49 ? -5.078 -6.141 -22.938 1 98.19 49 GLU B CA 1
ATOM 1387 C C . GLU B 1 49 ? -6.52 -5.688 -22.719 1 98.19 49 GLU B C 1
ATOM 1389 O O . GLU B 1 49 ? -7.094 -5.008 -23.578 1 98.19 49 GLU B O 1
ATOM 1394 N N . ASN B 1 50 ? -7.094 -6.066 -21.625 1 97.94 50 ASN B N 1
ATOM 1395 C CA . ASN B 1 50 ? -8.484 -5.746 -21.328 1 97.94 50 ASN B CA 1
ATOM 1396 C C . ASN B 1 50 ? -8.625 -4.352 -20.719 1 97.94 50 ASN B C 1
ATOM 1398 O O . ASN B 1 50 ? -9.734 -3.898 -20.438 1 97.94 50 ASN B O 1
ATOM 1402 N N . GLY B 1 51 ? -7.477 -3.73 -20.453 1 98.31 51 GLY B N 1
ATOM 1403 C CA . GLY B 1 51 ? -7.516 -2.414 -19.844 1 98.31 51 GLY B CA 1
ATOM 1404 C C . GLY B 1 51 ? -7.773 -2.459 -18.344 1 98.31 51 GLY B C 1
ATOM 1405 O O . GLY B 1 51 ? -8.164 -1.456 -17.75 1 98.31 51 GLY B O 1
ATOM 1406 N N . GLU B 1 52 ? -7.578 -3.584 -17.703 1 98.81 52 GLU B N 1
ATOM 1407 C CA . GLU B 1 52 ? -7.902 -3.766 -16.297 1 98.81 52 GLU B CA 1
ATOM 1408 C C . GLU B 1 52 ? -6.68 -3.529 -15.414 1 98.81 52 GLU B C 1
ATOM 1410 O O . GLU B 1 52 ? -6.805 -3.404 -14.195 1 98.81 52 GLU B O 1
ATOM 1415 N N . LEU B 1 53 ? -5.504 -3.434 -15.969 1 98.81 53 LEU B N 1
ATOM 1416 C CA . LEU B 1 53 ? -4.285 -3.127 -15.227 1 98.81 53 LEU B CA 1
ATOM 1417 C C . LEU B 1 53 ? -3.92 -1.653 -15.367 1 98.81 53 LEU B C 1
ATOM 1419 O O . LEU B 1 53 ? -3.607 -1.188 -16.469 1 98.81 53 LEU B O 1
ATOM 1423 N N . VAL B 1 54 ? -3.963 -0.919 -14.305 1 97.94 54 VAL B N 1
ATOM 1424 C CA . VAL B 1 54 ? -3.645 0.505 -14.305 1 97.94 54 VAL B CA 1
ATOM 1425 C C . VAL B 1 54 ? -2.15 0.701 -14.055 1 97.94 54 VAL B C 1
ATOM 1427 O O . VAL B 1 54 ? -1.529 1.596 -14.641 1 97.94 54 VAL B O 1
ATOM 1430 N N . GLY B 1 55 ? -1.547 -0.128 -13.18 1 96.81 55 GLY B N 1
ATOM 1431 C CA . GLY B 1 55 ? -0.134 -0.063 -12.844 1 96.81 55 GLY B CA 1
ATOM 1432 C C . GLY B 1 55 ? 0.219 -0.853 -11.594 1 96.81 55 GLY B C 1
ATOM 1433 O O . GLY B 1 55 ? -0.614 -1.589 -11.062 1 96.81 55 GLY B O 1
ATOM 1434 N N . GLY B 1 56 ? 1.436 -0.809 -11.234 1 97.25 56 GLY B N 1
ATOM 1435 C CA . GLY B 1 56 ? 1.921 -1.486 -10.039 1 97.25 56 GLY B CA 1
ATOM 1436 C C . GLY B 1 56 ? 3.402 -1.271 -9.797 1 97.25 56 GLY B C 1
ATOM 1437 O O . GLY B 1 56 ? 4.129 -0.832 -10.688 1 97.25 56 GLY B O 1
ATOM 1438 N N . GLU B 1 57 ? 3.783 -1.526 -8.617 1 97.88 57 GLU B N 1
ATOM 1439 C CA . GLU B 1 57 ? 5.184 -1.408 -8.219 1 97.88 57 GLU B CA 1
ATOM 1440 C C . GLU B 1 57 ? 5.578 -2.521 -7.25 1 97.88 57 GLU B C 1
ATOM 1442 O O . GLU B 1 57 ? 4.762 -2.971 -6.445 1 97.88 57 GLU B O 1
ATOM 1447 N N . ALA B 1 58 ? 6.82 -2.953 -7.387 1 98.12 58 ALA B N 1
ATOM 1448 C CA . ALA B 1 58 ? 7.461 -3.752 -6.344 1 98.12 58 ALA B CA 1
ATOM 1449 C C . ALA B 1 58 ? 8.156 -2.859 -5.32 1 98.12 58 ALA B C 1
ATOM 1451 O O . ALA B 1 58 ? 8.711 -1.814 -5.672 1 98.12 58 ALA B O 1
ATOM 1452 N N . LEU B 1 59 ? 8.125 -3.287 -4.07 1 98.19 59 LEU B N 1
ATOM 1453 C CA . LEU B 1 59 ? 8.75 -2.482 -3.025 1 98.19 59 LEU B CA 1
ATOM 1454 C C . LEU B 1 59 ? 10.07 -3.096 -2.582 1 98.19 59 LEU B C 1
ATOM 1456 O O . LEU B 1 59 ? 10.234 -4.316 -2.617 1 98.19 59 LEU B O 1
ATOM 1460 N N . GLY B 1 60 ? 10.969 -2.227 -2.203 1 96.94 60 GLY B N 1
ATOM 1461 C CA . GLY B 1 60 ? 12.242 -2.664 -1.652 1 96.94 60 GLY B CA 1
ATOM 1462 C C . GLY B 1 60 ? 12.117 -3.242 -0.255 1 96.94 60 GLY B C 1
ATOM 1463 O O . GLY B 1 60 ? 11.016 -3.367 0.276 1 96.94 60 GLY B O 1
ATOM 1464 N N . ASP B 1 61 ? 13.188 -3.539 0.312 1 96 61 ASP B N 1
ATOM 1465 C CA . ASP B 1 61 ? 13.305 -4.176 1.62 1 96 61 ASP B CA 1
ATOM 1466 C C . ASP B 1 61 ? 12.695 -3.305 2.713 1 96 61 ASP B C 1
ATOM 1468 O O . ASP B 1 61 ? 13.094 -2.152 2.896 1 96 61 ASP B O 1
ATOM 1472 N N . PRO B 1 62 ? 11.719 -3.887 3.49 1 96.94 62 PRO B N 1
ATOM 1473 C CA . PRO B 1 62 ? 11.133 -3.121 4.594 1 96.94 62 PRO B CA 1
ATOM 1474 C C . PRO B 1 62 ? 12.18 -2.664 5.613 1 96.94 62 PRO B C 1
ATOM 1476 O O . PRO B 1 62 ? 11.961 -1.678 6.324 1 96.94 62 PRO B O 1
ATOM 1479 N N . ALA B 1 63 ? 13.289 -3.355 5.715 1 95.88 63 ALA B N 1
ATOM 1480 C CA . ALA B 1 63 ? 14.359 -2.953 6.625 1 95.88 63 ALA B CA 1
ATOM 1481 C C . ALA B 1 63 ? 14.898 -1.575 6.258 1 95.88 63 ALA B C 1
ATOM 1483 O O . ALA B 1 63 ? 15.523 -0.906 7.086 1 95.88 63 ALA B O 1
ATOM 1484 N N . LYS B 1 64 ? 14.664 -1.125 5.039 1 96 64 LYS B N 1
ATOM 1485 C CA . LYS B 1 64 ? 15.156 0.161 4.559 1 96 64 LYS B CA 1
ATOM 1486 C C . LYS B 1 64 ? 14.078 1.233 4.637 1 96 64 LYS B C 1
ATOM 1488 O O . LYS B 1 64 ? 14.242 2.332 4.105 1 96 64 LYS B O 1
ATOM 1493 N N . ALA B 1 65 ? 12.984 0.904 5.234 1 98.12 65 ALA B N 1
ATOM 1494 C CA . ALA B 1 65 ? 11.898 1.862 5.406 1 98.12 65 ALA B CA 1
ATOM 1495 C C . ALA B 1 65 ? 12.242 2.9 6.469 1 98.12 65 ALA B C 1
ATOM 1497 O O . ALA B 1 65 ? 13.086 2.654 7.336 1 98.12 65 ALA B O 1
ATOM 1498 N N . SER B 1 66 ? 11.648 4.027 6.355 1 98.5 66 SER B N 1
ATOM 1499 C CA . SER B 1 66 ? 11.602 5.035 7.41 1 98.5 66 SER B CA 1
ATOM 1500 C C . SER B 1 66 ? 10.172 5.262 7.887 1 98.5 66 SER B C 1
ATOM 1502 O O . SER B 1 66 ? 9.234 5.254 7.082 1 98.5 66 SER B O 1
ATOM 1504 N N . LEU B 1 67 ? 10.055 5.48 9.164 1 98.12 67 LEU B N 1
ATOM 1505 C CA . LEU B 1 67 ? 8.75 5.727 9.773 1 98.12 67 LEU B CA 1
ATOM 1506 C C . LEU B 1 67 ? 8.695 7.113 10.406 1 98.12 67 LEU B C 1
ATOM 1508 O O . LEU B 1 67 ? 9.648 7.531 11.07 1 98.12 67 LEU B O 1
ATOM 1512 N N . TYR B 1 68 ? 7.566 7.844 10.172 1 98.19 68 TYR B N 1
ATOM 1513 C CA . TYR B 1 68 ? 7.375 9.18 10.711 1 98.19 68 TYR B CA 1
ATOM 1514 C C . TYR B 1 68 ? 6.051 9.281 11.461 1 98.19 68 TYR B C 1
ATOM 1516 O O . TYR B 1 68 ? 5.035 8.734 11.016 1 98.19 68 TYR B O 1
ATOM 1524 N N . SER B 1 69 ? 6.074 9.906 12.562 1 95.12 69 SER B N 1
ATOM 1525 C CA . SER B 1 69 ? 4.875 10.211 13.336 1 95.12 69 SER B CA 1
ATOM 1526 C C . SER B 1 69 ? 4.949 11.609 13.938 1 95.12 69 SER B C 1
ATOM 1528 O O . SER B 1 69 ? 6.035 12.094 14.273 1 95.12 69 SER B O 1
ATOM 1530 N N . ALA B 1 70 ? 3.756 12.297 13.961 1 91.25 70 ALA B N 1
ATOM 1531 C CA . ALA B 1 70 ? 3.68 13.602 14.617 1 91.25 70 ALA B CA 1
ATOM 1532 C C . ALA B 1 70 ? 3.26 13.461 16.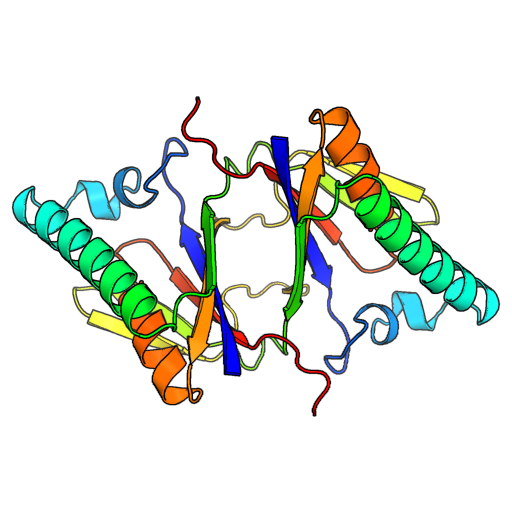078 1 91.25 70 ALA B C 1
ATOM 1534 O O . ALA B 1 70 ? 2.182 12.938 16.375 1 91.25 70 ALA B O 1
ATOM 1535 N N . GLU B 1 71 ? 4.141 13.734 16.969 1 82.38 71 GLU B N 1
ATOM 1536 C CA . GLU B 1 71 ? 3.889 13.711 18.406 1 82.38 71 GLU B CA 1
ATOM 1537 C C . GLU B 1 71 ? 4.25 15.039 19.047 1 82.38 71 GLU B C 1
ATOM 1539 O O . GLU B 1 71 ? 5.387 15.5 18.938 1 82.38 71 GLU B O 1
ATOM 1544 N N . SER B 1 72 ? 3.297 15.539 19.781 1 81.56 72 SER B N 1
ATOM 1545 C CA . SER B 1 72 ? 3.492 16.75 20.562 1 81.56 72 SER B CA 1
ATOM 1546 C C . SER B 1 72 ? 4.055 17.875 19.719 1 81.56 72 SER B C 1
ATOM 1548 O O . SER B 1 72 ? 5 18.562 20.109 1 81.56 72 SER B O 1
ATOM 1550 N N . GLY B 1 73 ? 3.639 17.953 18.453 1 79.75 73 GLY B N 1
ATOM 1551 C CA . GLY B 1 73 ? 4 19.078 17.594 1 79.75 73 GLY B CA 1
ATOM 1552 C C . GLY B 1 73 ? 5.32 18.859 16.875 1 79.75 73 GLY B C 1
ATOM 1553 O O . GLY B 1 73 ? 5.777 19.75 16.141 1 79.75 73 GLY B O 1
ATOM 1554 N N . SER B 1 74 ? 5.922 17.781 17.141 1 91.56 74 SER B N 1
ATOM 1555 C CA . SER B 1 74 ? 7.164 17.453 16.453 1 91.56 74 SER B CA 1
ATOM 1556 C C . SER B 1 74 ? 7.031 16.141 15.68 1 91.56 74 SER B C 1
ATOM 1558 O O . SER B 1 74 ? 6.23 15.281 16.047 1 91.56 74 SER B O 1
ATOM 1560 N N . VAL B 1 75 ? 7.848 16.047 14.633 1 95.5 75 VAL B N 1
ATOM 1561 C CA . VAL B 1 75 ? 7.848 14.82 13.852 1 95.5 75 VAL B CA 1
ATOM 1562 C C . VAL B 1 75 ? 9.008 13.93 14.289 1 95.5 75 VAL B C 1
ATOM 1564 O O . VAL B 1 75 ? 10.156 14.383 14.367 1 95.5 75 VAL B O 1
ATOM 1567 N N . LYS B 1 76 ? 8.68 12.719 14.68 1 95.75 76 LYS B N 1
ATOM 1568 C CA . LYS B 1 76 ? 9.68 11.719 15.055 1 95.75 76 LYS B CA 1
ATOM 1569 C C . LYS B 1 76 ? 9.953 10.758 13.898 1 95.75 76 LYS B C 1
ATOM 1571 O O . LYS B 1 76 ? 9.023 10.281 13.25 1 95.75 76 LYS B O 1
ATOM 1576 N N . LYS B 1 77 ? 11.242 10.547 13.68 1 96.94 77 LYS B N 1
ATOM 1577 C CA . LYS B 1 77 ? 11.664 9.562 12.68 1 96.94 77 LYS B CA 1
ATOM 1578 C C . LYS B 1 77 ? 12.211 8.305 13.352 1 96.94 77 LYS B C 1
ATOM 1580 O O . LYS B 1 77 ? 12.953 8.383 14.328 1 96.94 77 LYS B O 1
ATOM 1585 N N . SER B 1 78 ? 11.836 7.16 12.852 1 96.62 78 SER B N 1
ATOM 1586 C CA . SER B 1 78 ? 12.438 5.887 13.219 1 96.62 78 SER B CA 1
ATOM 1587 C C . SER B 1 78 ? 12.742 5.039 11.992 1 96.62 78 SER B C 1
ATOM 1589 O O . SER B 1 78 ? 12.242 5.316 10.898 1 96.62 78 SER B O 1
ATOM 1591 N N . GLU B 1 79 ? 13.641 4.059 12.195 1 97 79 GLU B N 1
ATOM 1592 C CA . GLU B 1 79 ? 14.039 3.199 11.086 1 97 79 GLU B CA 1
ATOM 1593 C C . GLU B 1 79 ? 13.227 1.909 11.07 1 97 79 GLU B C 1
ATOM 1595 O O . GLU B 1 79 ? 12.852 1.389 12.125 1 97 79 GLU B O 1
ATOM 1600 N N . GLY B 1 80 ? 13.031 1.423 9.875 1 96.69 80 GLY B N 1
ATOM 1601 C CA . GLY B 1 80 ? 12.312 0.167 9.711 1 96.69 80 GLY B CA 1
ATOM 1602 C C . GLY B 1 80 ? 10.844 0.353 9.391 1 96.69 80 GLY B C 1
ATOM 1603 O O . GLY B 1 80 ? 10.352 1.483 9.328 1 96.69 80 GLY B O 1
ATOM 1604 N N . PRO B 1 81 ? 10.18 -0.732 9.133 1 95.94 81 PRO B N 1
ATOM 1605 C CA . PRO B 1 81 ? 8.781 -0.68 8.695 1 95.94 81 PRO B CA 1
ATOM 1606 C C . PRO B 1 81 ? 7.816 -0.382 9.844 1 95.94 81 PRO B C 1
ATOM 1608 O O . PRO B 1 81 ? 8.188 -0.498 11.016 1 95.94 81 PRO B O 1
ATOM 1611 N N . TYR B 1 82 ? 6.672 -0.006 9.414 1 93.81 82 TYR B N 1
ATOM 1612 C CA . TYR B 1 82 ? 5.574 0.253 10.336 1 93.81 82 TYR B CA 1
ATOM 1613 C C . TYR B 1 82 ? 5.195 -1.011 11.102 1 93.81 82 TYR B C 1
ATOM 1615 O O . TYR B 1 82 ? 5.051 -0.986 12.328 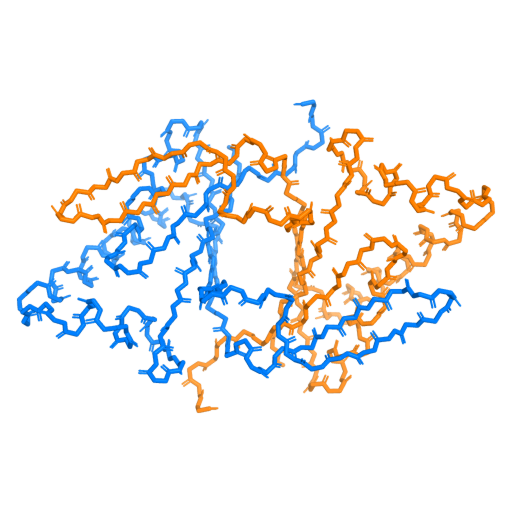1 93.81 82 TYR B O 1
ATOM 1623 N N . SER B 1 83 ? 5.035 -2.152 10.281 1 91.25 83 SER B N 1
ATOM 1624 C CA . SER B 1 83 ? 4.5 -3.404 10.805 1 91.25 83 SER B CA 1
ATOM 1625 C C . SER B 1 83 ? 5.605 -4.27 11.406 1 91.25 83 SER B C 1
ATOM 1627 O O . SER B 1 83 ? 6.699 -4.363 10.844 1 91.25 83 SER B O 1
ATOM 1629 N N . ALA B 1 84 ? 5.195 -4.887 12.492 1 86.31 84 ALA B N 1
ATOM 1630 C CA . ALA B 1 84 ? 6.121 -5.836 13.109 1 86.31 84 ALA B CA 1
ATOM 1631 C C . ALA B 1 84 ? 5.789 -7.266 12.695 1 86.31 84 ALA B C 1
ATOM 1633 O O . ALA B 1 84 ? 6.395 -8.219 13.195 1 86.31 84 ALA B O 1
ATOM 1634 N N . THR B 1 85 ? 4.852 -7.398 11.773 1 88.19 85 THR B N 1
ATOM 1635 C CA . THR B 1 85 ? 4.441 -8.727 11.328 1 88.19 85 THR B CA 1
ATOM 1636 C C . THR B 1 85 ? 5.555 -9.391 10.516 1 88.19 85 THR B C 1
ATOM 1638 O O . THR B 1 85 ? 6.512 -8.734 10.117 1 88.19 85 THR B O 1
ATOM 1641 N N . LYS B 1 86 ? 5.332 -10.695 10.391 1 87.88 86 LYS B N 1
ATOM 1642 C CA . LYS B 1 86 ? 6.273 -11.469 9.586 1 87.88 86 LYS B CA 1
ATOM 1643 C C . LYS B 1 86 ? 6.227 -11.047 8.125 1 87.88 86 LYS B C 1
ATOM 1645 O O . LYS B 1 86 ? 7.266 -10.906 7.477 1 87.88 86 LYS B O 1
ATOM 1650 N N . ASP B 1 87 ? 5.07 -10.961 7.57 1 94.81 87 ASP B N 1
ATOM 1651 C CA . ASP B 1 87 ? 4.906 -10.547 6.18 1 94.81 87 ASP B CA 1
ATOM 1652 C C . ASP B 1 87 ? 4.812 -9.023 6.066 1 94.81 87 ASP B C 1
ATOM 1654 O O . ASP B 1 87 ? 4.227 -8.367 6.93 1 94.81 87 ASP B O 1
ATOM 1658 N N . HIS B 1 88 ? 5.414 -8.531 5.016 1 96.75 88 HIS B N 1
ATOM 1659 C CA . HIS B 1 88 ? 5.363 -7.105 4.703 1 96.75 88 HIS B CA 1
ATOM 1660 C C . HIS B 1 88 ? 4.809 -6.867 3.301 1 96.75 88 HIS B C 1
ATOM 1662 O O . HIS B 1 88 ? 4.797 -7.781 2.471 1 96.75 88 HIS B O 1
ATOM 1668 N N . LEU B 1 89 ? 4.27 -5.668 3.088 1 97.88 89 LEU B N 1
ATOM 1669 C CA . LEU B 1 89 ? 3.867 -5.277 1.741 1 97.88 89 LEU B CA 1
ATOM 1670 C C . LEU B 1 89 ? 5.035 -5.398 0.77 1 97.88 89 LEU B C 1
ATOM 1672 O O . LEU B 1 89 ? 6.043 -4.703 0.916 1 97.88 89 LEU B O 1
ATOM 1676 N N . ALA B 1 90 ? 4.898 -6.219 -0.204 1 97.75 90 ALA B N 1
ATOM 1677 C CA . ALA B 1 90 ? 5.977 -6.488 -1.155 1 97.75 90 ALA B CA 1
ATOM 1678 C C . ALA B 1 90 ? 5.77 -5.715 -2.453 1 97.75 90 ALA B C 1
ATOM 1680 O O . ALA B 1 90 ? 6.715 -5.496 -3.211 1 97.75 90 ALA B O 1
ATOM 1681 N N . GLY B 1 91 ? 4.586 -5.367 -2.748 1 98.12 91 GLY B N 1
ATOM 1682 C CA . GLY B 1 91 ? 4.18 -4.625 -3.93 1 98.12 91 GLY B CA 1
ATOM 1683 C C . GLY B 1 91 ? 2.676 -4.496 -4.062 1 98.12 91 GLY B C 1
ATOM 1684 O O . GLY B 1 91 ? 1.93 -4.898 -3.168 1 98.12 91 GLY B O 1
ATOM 1685 N N . PHE B 1 92 ? 2.287 -3.9 -5.148 1 98.75 92 PHE B N 1
ATOM 1686 C CA . PHE B 1 92 ? 0.858 -3.713 -5.367 1 98.75 92 PHE B CA 1
ATOM 1687 C C . PHE B 1 92 ? 0.551 -3.555 -6.852 1 98.75 92 PHE B C 1
ATOM 1689 O O . PHE B 1 92 ? 1.453 -3.307 -7.652 1 98.75 92 PHE B O 1
ATOM 1696 N N . PHE B 1 93 ? -0.651 -3.754 -7.164 1 98.75 93 PHE B N 1
ATOM 1697 C CA . PHE B 1 93 ? -1.216 -3.4 -8.461 1 98.75 93 PHE B CA 1
ATOM 1698 C C . PHE B 1 93 ? -2.471 -2.553 -8.289 1 98.75 93 PHE B C 1
ATOM 1700 O O . PHE B 1 93 ? -3.26 -2.779 -7.371 1 98.75 93 PHE B O 1
ATOM 1707 N N . LEU B 1 94 ? -2.609 -1.599 -9.078 1 98.75 94 LEU B N 1
ATOM 1708 C CA . LEU B 1 94 ? -3.877 -0.898 -9.25 1 98.75 94 LEU B CA 1
ATOM 1709 C C . LEU B 1 94 ? -4.656 -1.468 -10.43 1 98.75 94 LEU B C 1
ATOM 1711 O O . LEU B 1 94 ? -4.105 -1.625 -11.523 1 98.75 94 LEU B O 1
ATOM 1715 N N . ILE B 1 95 ? -5.91 -1.812 -10.195 1 98.88 95 ILE B N 1
ATOM 1716 C CA . ILE B 1 95 ? -6.719 -2.4 -11.258 1 98.88 95 ILE B CA 1
ATOM 1717 C C . ILE B 1 95 ? -8.039 -1.646 -11.375 1 98.88 95 ILE B C 1
ATOM 1719 O O . ILE B 1 95 ? -8.461 -0.964 -10.445 1 98.88 95 ILE B O 1
ATOM 1723 N N . GLU B 1 96 ? -8.562 -1.67 -12.516 1 98.5 96 GLU B N 1
ATOM 1724 C CA . GLU B 1 96 ? -9.922 -1.214 -12.797 1 98.5 96 GLU B CA 1
ATOM 1725 C C . GLU B 1 96 ? -10.82 -2.371 -13.234 1 98.5 96 GLU B C 1
ATOM 1727 O O . GLU B 1 96 ? -10.484 -3.094 -14.18 1 98.5 96 GLU B O 1
ATOM 1732 N N . ALA B 1 97 ? -11.852 -2.658 -12.516 1 98.5 97 ALA B N 1
ATOM 1733 C CA . ALA B 1 97 ? -12.789 -3.74 -12.805 1 98.5 97 ALA B CA 1
ATOM 1734 C C . ALA B 1 97 ? -14.219 -3.219 -12.883 1 98.5 97 ALA B C 1
ATOM 1736 O O . ALA B 1 97 ? -14.547 -2.201 -12.266 1 98.5 97 ALA B O 1
ATOM 1737 N N . LYS B 1 98 ? -15 -3.904 -13.594 1 98.19 98 LYS B N 1
ATOM 1738 C CA . LYS B 1 98 ? -16.375 -3.453 -13.797 1 98.19 98 LYS B CA 1
ATOM 1739 C C . LYS B 1 98 ? -17.156 -3.467 -12.492 1 98.19 98 LYS B C 1
ATOM 1741 O O . LYS B 1 98 ? -18.109 -2.703 -12.328 1 98.19 98 LYS B O 1
ATOM 1746 N N . ASP B 1 99 ? -16.812 -4.438 -11.578 1 97.69 99 ASP B N 1
ATOM 1747 C CA . ASP B 1 99 ? -17.469 -4.543 -10.281 1 97.69 99 ASP B CA 1
ATOM 1748 C C . ASP B 1 99 ? -16.609 -5.328 -9.289 1 97.69 99 ASP B C 1
ATOM 1750 O O . ASP B 1 99 ? -15.516 -5.766 -9.625 1 97.69 99 ASP B O 1
ATOM 1754 N N . GLN B 1 100 ? -17.141 -5.461 -8.094 1 97.56 100 GLN B N 1
ATOM 1755 C CA . GLN B 1 100 ? -16.406 -6.141 -7.023 1 97.56 100 GLN B CA 1
ATOM 1756 C C . GLN B 1 100 ? -16.156 -7.602 -7.375 1 97.56 100 GLN B C 1
ATOM 1758 O O . GLN B 1 100 ? -15.086 -8.141 -7.062 1 97.56 100 GLN B O 1
ATOM 1763 N N . ALA B 1 101 ? -17.141 -8.219 -7.953 1 98.25 101 ALA B N 1
ATOM 1764 C CA . ALA B 1 101 ? -16.984 -9.633 -8.305 1 98.25 101 ALA B CA 1
ATOM 1765 C C . ALA B 1 101 ? -15.82 -9.836 -9.266 1 98.25 101 ALA B C 1
ATOM 1767 O O . ALA B 1 101 ? -15.008 -10.75 -9.078 1 98.25 101 ALA B O 1
ATOM 1768 N N . ARG B 1 102 ? -15.742 -8.984 -10.289 1 98.75 102 ARG B N 1
ATOM 1769 C CA . ARG B 1 102 ? -14.641 -9.07 -11.242 1 98.75 102 ARG B CA 1
ATOM 1770 C C . ARG B 1 102 ? -13.305 -8.766 -10.562 1 98.75 102 ARG B C 1
ATOM 1772 O O . ARG B 1 102 ? -12.305 -9.43 -10.828 1 98.75 102 ARG B O 1
ATOM 1779 N N . ALA B 1 103 ? -13.25 -7.797 -9.672 1 98.75 103 ALA B N 1
ATOM 1780 C CA . ALA B 1 103 ? -12.031 -7.469 -8.93 1 98.75 103 ALA B CA 1
ATOM 1781 C C . ALA B 1 103 ? -11.57 -8.648 -8.086 1 98.75 103 ALA B C 1
ATOM 1783 O O . ALA B 1 103 ? -10.375 -8.938 -8.008 1 98.75 103 ALA B O 1
ATOM 1784 N N . ASP B 1 104 ? -12.516 -9.305 -7.469 1 98.62 104 ASP B N 1
ATOM 1785 C CA . ASP B 1 104 ? -12.195 -10.469 -6.648 1 98.62 104 ASP B CA 1
ATOM 1786 C C . ASP B 1 104 ? -11.602 -11.594 -7.496 1 98.62 104 ASP B C 1
ATOM 1788 O O . ASP B 1 104 ? -10.656 -12.266 -7.07 1 98.62 104 ASP B O 1
ATOM 1792 N N . GLU B 1 105 ? -12.18 -11.805 -8.633 1 98.44 105 GLU B N 1
ATOM 1793 C CA . GLU B 1 105 ? -11.633 -12.805 -9.547 1 98.44 105 GLU B CA 1
ATOM 1794 C C . GLU B 1 105 ? -10.172 -12.516 -9.875 1 98.44 105 GLU B C 1
ATOM 1796 O O . GLU B 1 105 ? -9.328 -13.414 -9.828 1 98.44 105 GLU B O 1
ATOM 1801 N N . ILE B 1 106 ? -9.883 -11.305 -10.18 1 98.75 106 ILE B N 1
ATOM 1802 C CA . ILE B 1 106 ? -8.531 -10.891 -10.547 1 98.75 106 ILE B CA 1
ATOM 1803 C C . ILE B 1 106 ? -7.605 -11.07 -9.344 1 98.75 106 ILE B C 1
ATOM 1805 O O . ILE B 1 106 ? -6.539 -11.68 -9.461 1 98.75 106 ILE B O 1
ATOM 1809 N N . ALA B 1 107 ? -8 -10.555 -8.18 1 98.75 107 ALA B N 1
ATOM 1810 C CA . ALA B 1 107 ? -7.164 -10.594 -6.98 1 98.75 107 ALA B CA 1
ATOM 1811 C C . ALA B 1 107 ? -6.809 -12.031 -6.613 1 98.75 107 ALA B C 1
ATOM 1813 O O . ALA B 1 107 ? -5.68 -12.312 -6.207 1 98.75 107 ALA B O 1
ATOM 1814 N N . ALA B 1 108 ? -7.773 -12.93 -6.75 1 98 108 ALA B N 1
ATOM 1815 C CA . ALA B 1 108 ? -7.559 -14.336 -6.418 1 98 108 ALA B CA 1
ATOM 1816 C C . ALA B 1 108 ? -6.461 -14.938 -7.285 1 98 108 ALA B C 1
ATOM 1818 O O . ALA B 1 108 ? -5.734 -15.836 -6.84 1 98 108 ALA B O 1
ATOM 1819 N N . GLU B 1 109 ? -6.316 -14.445 -8.445 1 97.31 109 GLU B N 1
ATOM 1820 C CA . GLU B 1 109 ? -5.344 -15.008 -9.375 1 97.31 109 GLU B CA 1
ATOM 1821 C C . GLU B 1 109 ? -3.924 -14.594 -9.008 1 97.31 109 GLU B C 1
ATOM 1823 O O . GLU B 1 109 ? -2.955 -15.172 -9.508 1 97.31 109 GLU B O 1
ATOM 1828 N N . PHE B 1 110 ? -3.758 -13.656 -8.125 1 97.38 110 PHE B N 1
ATOM 1829 C CA . PHE B 1 110 ? -2.436 -13.242 -7.676 1 97.38 110 PHE B CA 1
ATOM 1830 C C . PHE B 1 110 ? -1.966 -14.094 -6.508 1 97.38 110 PHE B C 1
ATOM 1832 O O . PHE B 1 110 ? -0.806 -14.016 -6.098 1 97.38 110 PHE B O 1
ATOM 1839 N N . ALA B 1 111 ? -2.834 -14.891 -5.934 1 95.19 111 ALA B N 1
ATOM 1840 C CA . ALA B 1 111 ? -2.484 -15.68 -4.754 1 95.19 111 ALA B CA 1
ATOM 1841 C C . ALA B 1 111 ? -1.395 -16.703 -5.078 1 95.19 111 ALA B C 1
ATOM 1843 O O . ALA B 1 111 ? -1.469 -17.391 -6.09 1 95.19 111 ALA B O 1
ATOM 1844 N N . ALA B 1 112 ? -0.402 -16.781 -4.277 1 91.81 112 ALA B N 1
ATOM 1845 C CA . ALA B 1 112 ? 0.718 -17.719 -4.402 1 91.81 112 ALA B CA 1
ATOM 1846 C C . ALA B 1 112 ? 1.098 -18.297 -3.045 1 91.81 112 ALA B C 1
ATOM 1848 O O . ALA B 1 112 ? 0.807 -17.703 -2.002 1 91.81 112 ALA B O 1
ATOM 1849 N N . PRO B 1 113 ? 1.705 -19.469 -3.078 1 88.88 113 PRO B N 1
ATOM 1850 C CA . PRO B 1 113 ? 2.123 -20.062 -1.808 1 88.88 113 PRO B CA 1
ATOM 1851 C C . PRO B 1 113 ? 3.012 -19.125 -0.984 1 88.88 113 PRO B C 1
ATOM 1853 O O . PRO B 1 113 ? 3.943 -18.531 -1.521 1 88.88 113 PRO B O 1
ATOM 1856 N N . GLY B 1 114 ? 2.645 -19 0.324 1 87.69 114 GLY B N 1
ATOM 1857 C CA . GLY B 1 114 ? 3.463 -18.234 1.245 1 87.69 114 GLY B CA 1
ATOM 1858 C C . GLY B 1 114 ? 3.174 -16.75 1.195 1 87.69 114 GLY B C 1
ATOM 1859 O O . GLY B 1 114 ? 3.871 -15.953 1.83 1 87.69 114 GLY B O 1
ATOM 1860 N N . GLN B 1 115 ? 2.199 -16.359 0.422 1 93.06 115 GLN B N 1
ATOM 1861 C CA . GLN B 1 115 ? 1.861 -14.938 0.28 1 93.06 115 GLN B CA 1
ATOM 1862 C C . GLN B 1 115 ? 0.382 -14.695 0.561 1 93.06 115 GLN B C 1
ATOM 1864 O O . GLN B 1 115 ? -0.415 -15.641 0.578 1 93.06 115 GLN B O 1
ATOM 1869 N N . SER B 1 116 ? 0.077 -13.477 0.863 1 95.81 116 SER B N 1
ATOM 1870 C CA . SER B 1 116 ? -1.304 -13.031 1.005 1 95.81 116 SER B CA 1
ATOM 1871 C C . SER B 1 116 ? -1.61 -11.875 0.058 1 95.81 116 SER B C 1
ATOM 1873 O O . SER B 1 116 ? -0.75 -11.031 -0.197 1 95.81 116 SER B O 1
ATOM 1875 N N . VAL B 1 117 ? -2.805 -11.914 -0.412 1 98.31 117 VAL B N 1
ATOM 1876 C CA . VAL B 1 117 ? -3.287 -10.859 -1.295 1 98.31 117 VAL B CA 1
ATOM 1877 C C . VAL B 1 117 ? -4.465 -10.141 -0.644 1 98.31 117 VAL B C 1
ATOM 1879 O O . VAL B 1 117 ? -5.441 -10.773 -0.238 1 98.31 117 VAL B O 1
ATOM 1882 N N . GLU B 1 118 ? -4.355 -8.883 -0.443 1 98.69 118 GLU B N 1
ATOM 1883 C CA . GLU B 1 118 ? -5.449 -8.055 0.056 1 98.69 118 GLU B CA 1
ATOM 1884 C C . GLU B 1 118 ? -6 -7.148 -1.044 1 98.69 118 GLU B C 1
ATOM 1886 O O . GLU B 1 118 ? -5.238 -6.477 -1.743 1 98.69 118 GLU B O 1
ATOM 1891 N N . LEU B 1 119 ? -7.289 -7.227 -1.258 1 98.88 119 LEU B N 1
ATOM 1892 C CA . LEU B 1 119 ? -7.984 -6.359 -2.201 1 98.88 119 LEU B CA 1
ATOM 1893 C C . LEU B 1 119 ? -8.703 -5.23 -1.474 1 98.88 119 LEU B C 1
ATOM 1895 O O . LEU B 1 119 ? -9.57 -5.48 -0.635 1 98.88 119 LEU B O 1
ATOM 1899 N N . ARG B 1 120 ? -8.336 -4.031 -1.741 1 98.75 120 ARG B N 1
ATOM 1900 C CA . ARG B 1 120 ? -8.922 -2.838 -1.14 1 98.75 120 ARG B CA 1
ATOM 1901 C C . ARG B 1 120 ? -9.578 -1.953 -2.197 1 98.75 120 ARG B C 1
ATOM 1903 O O . ARG B 1 120 ? -8.984 -1.687 -3.244 1 98.75 120 ARG B O 1
ATOM 1910 N N . PRO B 1 121 ? -10.812 -1.479 -1.953 1 97.88 121 PRO B N 1
ATOM 1911 C CA . PRO B 1 121 ? -11.344 -0.473 -2.877 1 97.88 121 PRO B CA 1
ATOM 1912 C C . PRO B 1 121 ? -10.609 0.862 -2.781 1 97.88 121 PRO B C 1
ATOM 1914 O O . PRO B 1 121 ? -10.141 1.238 -1.7 1 97.88 121 PRO B O 1
ATOM 1917 N N . ILE B 1 122 ? -10.438 1.548 -3.914 1 98.12 122 ILE B N 1
ATOM 1918 C CA . ILE B 1 122 ? -9.977 2.93 -3.912 1 98.12 122 ILE B CA 1
ATOM 1919 C C . ILE B 1 122 ? -11.117 3.859 -3.512 1 98.12 122 ILE B C 1
ATOM 1921 O O . ILE B 1 122 ? -12.258 3.666 -3.932 1 98.12 122 ILE B O 1
ATOM 1925 N N . TRP B 1 123 ? -10.805 4.82 -2.711 1 95.25 123 TRP B N 1
ATOM 1926 C CA . TRP B 1 123 ? -11.82 5.773 -2.268 1 95.25 123 TRP B CA 1
ATOM 1927 C C . TRP B 1 123 ? -12.312 6.625 -3.43 1 95.25 123 TRP B C 1
ATOM 1929 O O . TRP B 1 123 ? -11.508 7.207 -4.168 1 95.25 123 TRP B O 1
ATOM 1939 N N . THR B 1 124 ? -13.547 6.703 -3.74 1 85.06 124 THR B N 1
ATOM 1940 C CA . THR B 1 124 ? -14.117 7.469 -4.844 1 85.06 124 THR B CA 1
ATOM 1941 C C . THR B 1 124 ? -15.07 8.539 -4.324 1 85.06 124 THR B C 1
ATOM 1943 O O . THR B 1 124 ? -15.797 9.164 -5.102 1 85.06 124 THR B O 1
ATOM 1946 N N . GLY B 1 125 ? -14.781 9.086 -3.061 1 74.88 125 GLY B N 1
ATOM 1947 C CA . GLY B 1 125 ? -15.664 10.125 -2.531 1 74.88 125 GLY B CA 1
ATOM 1948 C C . GLY B 1 125 ? -16.984 9.586 -2.037 1 74.88 125 GLY B C 1
ATOM 1949 O O . GLY B 1 125 ? -17.703 10.266 -1.299 1 74.88 125 GLY B O 1
ATOM 1950 N N . GLY B 1 126 ? -17.703 8.594 -2.705 1 55.47 126 GLY B N 1
ATOM 1951 C CA . GLY B 1 126 ? -19.062 8.188 -2.396 1 55.47 126 GLY B CA 1
ATOM 1952 C C . GLY B 1 126 ? -19.156 7.352 -1.133 1 55.47 126 GLY B C 1
ATOM 1953 O O . GLY B 1 126 ? -18.156 6.852 -0.635 1 55.47 126 GLY B O 1
ATOM 1954 N N . GLU B 1 127 ? -20.281 7.336 -0.314 1 42.41 127 GLU B N 1
ATOM 1955 C CA . GLU B 1 127 ? -20.625 6.527 0.851 1 42.41 127 GLU B CA 1
ATOM 1956 C C . GLU B 1 127 ? -20.203 5.07 0.658 1 42.41 127 GLU B C 1
ATOM 1958 O O . GLU B 1 127 ? -20.234 4.555 -0.46 1 42.41 127 GLU B O 1
#

Organism: Amycolatopsis orientalis (NCBI:txid31958)

Foldseek 3Di:
DKKKKWKKAAFVPCDPPRLVRDPQSVPDDPVVNVVLVVLVVVLVVVQVVVVFWPDKDFDTDQQADKDWDDDPNDIDIDGGHPDPDNIDGGMMTMTDDPDPVRQVVSSVSPDDPRMDIDMGDDDPPDD/DKKKKWKKAAFVPCDPPRLVRDPQSVPDDPVVNVVLVVLVVVLVVVQVVVVFWPDKDFDTDQQADKDWDDDPNDIDIDGGHPDPDNIDGGMMTMTDDPDPVRQVVSSVSPDDPRMDIDMGDDDPPDD

InterPro domains:
  IPR005545 YCII-related [PF03795] (1-122)
  IPR011008 Dimeric alpha-beta barrel [SSF54909] (1-123)